Protein AF-A0A8T4SWL9-F1 (afdb_monomer_lite)

Structure (mmCIF, N/CA/C/O backbone):
data_AF-A0A8T4SWL9-F1
#
_entry.id   AF-A0A8T4SWL9-F1
#
loop_
_atom_site.group_PDB
_atom_site.id
_atom_site.type_symbol
_atom_site.label_atom_id
_atom_site.label_alt_id
_atom_site.label_comp_id
_atom_site.label_asym_id
_atom_site.label_entity_id
_atom_site.label_seq_id
_atom_site.pdbx_PDB_ins_code
_atom_site.Cartn_x
_atom_site.Cartn_y
_atom_site.Cartn_z
_atom_site.occupancy
_atom_site.B_iso_or_equiv
_atom_site.auth_seq_id
_atom_site.auth_comp_id
_atom_site.auth_asym_id
_atom_site.auth_atom_id
_atom_site.pdbx_PDB_model_num
ATOM 1 N N . MET A 1 1 ? 19.360 45.687 41.768 1.00 45.09 1 MET A N 1
ATOM 2 C CA . MET A 1 1 ? 18.190 44.992 41.186 1.00 45.09 1 MET A CA 1
ATOM 3 C C . MET A 1 1 ? 17.429 44.349 42.334 1.00 45.09 1 MET A C 1
ATOM 5 O O . MET A 1 1 ? 17.963 43.452 42.967 1.00 45.09 1 MET A O 1
ATOM 9 N N . ASN A 1 2 ? 16.255 44.883 42.680 1.00 41.94 2 ASN A N 1
ATOM 10 C CA . ASN A 1 2 ? 15.471 44.423 43.829 1.00 41.94 2 ASN A CA 1
ATOM 11 C C . ASN A 1 2 ? 14.784 43.094 43.503 1.00 41.94 2 ASN A C 1
ATOM 13 O O . ASN A 1 2 ? 13.758 43.070 42.823 1.00 41.94 2 ASN A O 1
ATOM 17 N N . THR A 1 3 ? 15.330 41.994 44.012 1.00 55.34 3 THR A N 1
ATOM 18 C CA . THR A 1 3 ? 14.646 40.702 44.063 1.00 55.34 3 THR A CA 1
ATOM 19 C C . THR A 1 3 ? 13.546 40.786 45.118 1.00 55.34 3 THR A C 1
ATOM 21 O O . THR A 1 3 ? 13.775 40.538 46.300 1.00 55.34 3 THR A O 1
ATOM 24 N N . LYS A 1 4 ? 12.339 41.192 44.711 1.00 67.62 4 LYS A N 1
ATOM 25 C CA . LYS A 1 4 ? 11.145 41.006 45.543 1.00 67.62 4 LYS A CA 1
ATOM 26 C C . LYS A 1 4 ? 10.974 39.500 45.732 1.00 67.62 4 LYS A C 1
ATOM 28 O O . LYS A 1 4 ? 10.761 38.795 44.748 1.00 67.62 4 LYS A O 1
ATOM 33 N N . GLY A 1 5 ? 11.119 39.018 46.967 1.00 65.81 5 GLY A N 1
ATOM 34 C CA . GLY A 1 5 ? 10.882 37.618 47.303 1.00 65.81 5 GLY A CA 1
ATOM 35 C C . GLY A 1 5 ? 9.490 37.222 46.825 1.00 65.81 5 GLY A C 1
ATOM 36 O O . GLY A 1 5 ? 8.495 37.809 47.254 1.00 65.81 5 GLY A O 1
ATOM 37 N N . LEU A 1 6 ? 9.417 36.288 45.876 1.00 70.25 6 LEU A N 1
ATOM 38 C CA . LEU A 1 6 ? 8.143 35.697 45.500 1.00 70.25 6 LEU A CA 1
ATOM 39 C C . LEU A 1 6 ? 7.585 35.011 46.747 1.00 70.25 6 LEU A C 1
ATOM 41 O O . LEU A 1 6 ? 8.246 34.146 47.317 1.00 70.25 6 LEU A O 1
ATOM 45 N N . SER A 1 7 ? 6.379 35.409 47.160 1.00 83.50 7 SER A N 1
ATOM 46 C CA . SER A 1 7 ? 5.629 34.711 48.206 1.00 83.50 7 SER A CA 1
ATOM 47 C C . SER A 1 7 ? 5.626 33.211 47.908 1.00 83.50 7 SER A C 1
ATOM 49 O O . SER A 1 7 ? 5.352 32.818 46.770 1.00 83.50 7 SER A O 1
ATOM 51 N N . THR A 1 8 ? 5.935 32.392 48.913 1.00 85.75 8 THR A N 1
ATOM 52 C CA . THR A 1 8 ? 6.080 30.930 48.816 1.00 85.75 8 THR A CA 1
ATOM 53 C C . THR A 1 8 ? 4.882 30.275 48.120 1.00 85.75 8 THR A C 1
ATOM 55 O O . THR A 1 8 ? 5.041 29.332 47.350 1.00 85.75 8 THR A O 1
ATOM 58 N N . GLU A 1 9 ? 3.690 30.843 48.295 1.00 87.12 9 GLU A N 1
ATOM 59 C CA . GLU A 1 9 ? 2.453 30.414 47.639 1.00 87.12 9 GLU A CA 1
ATOM 60 C C . GLU A 1 9 ? 2.517 30.515 46.103 1.00 87.12 9 GLU A C 1
ATOM 62 O O . GLU A 1 9 ? 2.131 29.586 45.394 1.00 87.12 9 GLU A O 1
ATOM 67 N N . LYS A 1 10 ? 3.093 31.598 45.562 1.00 90.06 10 LYS A N 1
ATOM 68 C CA . LYS A 1 10 ? 3.245 31.784 44.108 1.00 90.06 10 LYS A CA 1
ATOM 69 C C . LYS A 1 10 ? 4.267 30.823 43.507 1.00 90.06 10 LYS A C 1
ATOM 71 O O . LYS A 1 10 ? 4.122 30.428 42.353 1.00 90.06 10 LYS A O 1
ATOM 76 N N . VAL A 1 11 ? 5.281 30.441 44.284 1.00 92.81 11 VAL A N 1
ATOM 77 C CA . VAL A 1 11 ? 6.293 29.467 43.856 1.00 92.81 11 VAL A CA 1
ATOM 78 C C . VAL A 1 11 ? 5.668 28.078 43.729 1.00 92.81 11 VAL A C 1
ATOM 80 O O . VAL A 1 11 ? 5.861 27.422 42.709 1.00 92.81 11 VAL A O 1
ATOM 83 N N . ILE A 1 12 ? 4.858 27.659 44.707 1.00 94.25 12 ILE A N 1
ATOM 84 C CA . ILE A 1 12 ? 4.183 26.350 44.684 1.00 94.25 12 ILE A CA 1
ATOM 85 C C . ILE A 1 12 ? 3.244 26.241 43.475 1.00 94.25 12 ILE A C 1
ATOM 87 O O . ILE A 1 12 ? 3.309 25.260 42.736 1.00 94.25 12 ILE A O 1
ATOM 91 N N . VAL A 1 13 ? 2.425 27.268 43.219 1.00 95.25 13 VAL A N 1
ATOM 92 C CA . VAL A 1 13 ? 1.503 27.276 42.068 1.00 95.25 13 VAL A CA 1
ATOM 93 C C . VAL A 1 13 ? 2.264 27.191 40.739 1.00 95.25 13 VAL A C 1
ATOM 95 O O . VAL A 1 13 ? 1.882 26.413 39.865 1.00 95.25 13 VAL A O 1
ATOM 98 N N . ALA A 1 14 ? 3.371 27.925 40.589 1.00 94.75 14 ALA A N 1
ATOM 99 C CA . ALA A 1 14 ? 4.187 27.872 39.376 1.00 94.75 14 ALA A CA 1
ATOM 100 C C . ALA A 1 14 ? 4.797 26.477 39.136 1.00 94.75 14 ALA A C 1
ATOM 102 O O . ALA A 1 14 ? 4.785 25.990 38.005 1.00 94.75 14 ALA A O 1
ATOM 103 N N . VAL A 1 15 ? 5.274 25.806 40.191 1.00 96.19 15 VAL A N 1
ATOM 104 C CA . VAL A 1 15 ? 5.835 24.446 40.095 1.00 96.19 15 VAL A CA 1
ATOM 105 C C . VAL A 1 15 ? 4.774 23.436 39.655 1.00 96.19 15 VAL A C 1
ATOM 107 O O . VAL A 1 15 ? 5.038 22.627 38.766 1.00 96.19 15 VAL A O 1
ATOM 110 N N . VAL A 1 16 ? 3.561 23.504 40.214 1.00 96.94 16 VAL A N 1
ATOM 111 C CA . VAL A 1 16 ? 2.456 22.604 39.834 1.00 96.94 16 VAL A CA 1
ATOM 112 C C . VAL A 1 16 ? 2.077 22.778 38.360 1.00 96.94 16 VAL A C 1
ATOM 114 O O . VAL A 1 16 ? 1.885 21.788 37.656 1.00 96.94 16 VAL A O 1
ATOM 117 N N . ILE A 1 17 ? 2.032 24.018 37.864 1.00 97.50 17 ILE A N 1
ATOM 118 C CA . ILE A 1 17 ? 1.727 24.307 36.455 1.00 97.50 17 ILE A C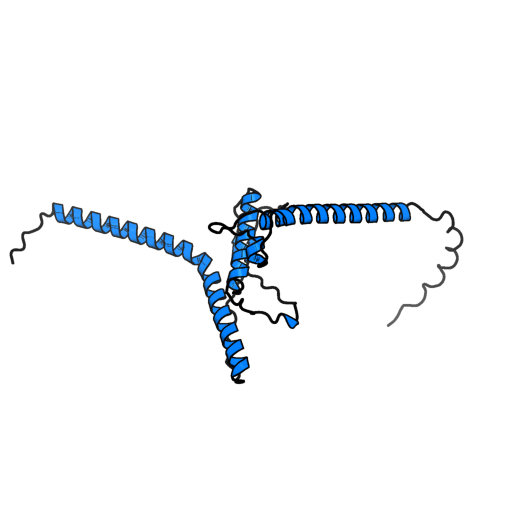A 1
ATOM 119 C C . ILE A 1 17 ? 2.810 23.732 35.528 1.00 97.50 17 ILE A C 1
ATOM 121 O O . ILE A 1 17 ? 2.483 23.080 34.537 1.00 97.50 17 ILE A O 1
ATOM 125 N N . ILE A 1 18 ? 4.093 23.917 35.855 1.00 97.56 18 ILE A N 1
ATOM 126 C CA . ILE A 1 18 ? 5.208 23.373 35.059 1.00 97.56 18 ILE A CA 1
ATOM 127 C C . ILE A 1 18 ? 5.152 21.840 35.022 1.00 97.56 18 ILE A C 1
ATOM 129 O O . ILE A 1 18 ? 5.291 21.247 33.952 1.00 97.56 18 ILE A O 1
ATOM 133 N N . MET A 1 19 ? 4.888 21.198 36.164 1.00 97.25 19 MET A N 1
ATOM 134 C CA . MET A 1 19 ? 4.725 19.742 36.249 1.00 97.25 19 MET A CA 1
ATOM 135 C C . MET A 1 19 ? 3.554 19.248 35.389 1.00 97.25 19 MET A C 1
ATOM 137 O O . MET A 1 19 ? 3.687 18.238 34.698 1.00 97.25 19 MET A O 1
ATOM 141 N N . ALA A 1 20 ? 2.432 19.976 35.367 1.00 97.69 20 ALA A N 1
ATOM 142 C CA . ALA A 1 20 ? 1.285 19.639 34.527 1.00 97.69 20 ALA A CA 1
ATOM 143 C C . ALA A 1 20 ? 1.619 19.726 33.026 1.00 97.69 20 ALA A C 1
ATOM 145 O O . ALA A 1 20 ? 1.307 18.802 32.274 1.00 97.69 20 ALA A O 1
ATOM 146 N N . PHE A 1 21 ? 2.307 20.786 32.585 1.00 97.50 21 PHE A N 1
ATOM 147 C CA . PHE A 1 21 ? 2.726 20.922 31.185 1.00 97.50 21 PHE A CA 1
ATOM 148 C C . PHE A 1 21 ? 3.747 19.861 30.764 1.00 97.50 21 PHE A C 1
ATOM 150 O O . PHE A 1 21 ? 3.622 19.309 29.671 1.00 97.50 21 PHE A O 1
ATOM 157 N N . LEU A 1 22 ? 4.717 19.529 31.623 1.00 97.31 22 LEU A N 1
ATOM 158 C CA . LEU A 1 22 ? 5.662 18.438 31.366 1.00 97.31 22 LEU A CA 1
ATOM 159 C C . LEU A 1 22 ? 4.942 17.090 31.247 1.00 97.31 22 LEU A C 1
ATOM 161 O O . LEU A 1 22 ? 5.232 16.327 30.328 1.00 97.31 22 LEU A O 1
ATOM 165 N N . GLY A 1 23 ? 3.961 16.826 32.116 1.00 97.12 23 GLY A N 1
ATOM 166 C CA . GLY A 1 23 ? 3.134 15.620 32.043 1.00 97.12 23 GLY A CA 1
ATOM 167 C C . GLY A 1 23 ? 2.370 15.507 30.721 1.00 97.12 23 GLY A C 1
ATOM 168 O O . GLY A 1 23 ? 2.422 14.466 30.066 1.00 97.12 23 GLY A O 1
ATOM 169 N N . ILE A 1 24 ? 1.723 16.591 30.282 1.00 96.81 24 ILE A N 1
ATOM 170 C CA . ILE A 1 24 ? 1.009 16.637 28.994 1.00 96.81 24 ILE A CA 1
ATOM 171 C C . ILE A 1 24 ? 1.984 16.475 27.819 1.00 96.81 24 ILE A C 1
ATOM 173 O O . ILE A 1 24 ? 1.688 15.743 26.876 1.00 96.81 24 ILE A O 1
ATOM 177 N N . GLY A 1 25 ? 3.156 17.115 27.876 1.00 95.31 25 GLY A N 1
ATOM 178 C CA . GLY A 1 25 ? 4.184 17.020 26.838 1.00 95.31 25 GLY A CA 1
ATOM 179 C C . GLY A 1 25 ? 4.733 15.602 26.670 1.00 95.31 25 GLY A C 1
ATOM 180 O O . GLY A 1 25 ? 4.810 15.101 25.548 1.00 95.31 25 GLY A O 1
ATOM 181 N N . LEU A 1 26 ? 5.046 14.924 27.778 1.00 94.94 26 LEU A N 1
ATOM 182 C CA . LEU A 1 26 ? 5.493 13.528 27.764 1.00 94.94 26 LEU A CA 1
ATOM 183 C C . LEU A 1 26 ? 4.390 12.589 27.261 1.00 94.94 26 LEU A C 1
ATOM 185 O O . LEU A 1 26 ? 4.661 11.698 26.457 1.00 94.94 26 LEU A O 1
ATOM 189 N N . TYR A 1 27 ? 3.139 12.813 27.670 1.00 94.75 27 TYR A N 1
ATOM 190 C CA . TYR A 1 27 ? 1.996 12.049 27.165 1.00 94.75 27 TYR A CA 1
ATOM 191 C C . TYR A 1 27 ? 1.782 12.241 25.653 1.00 94.75 27 TYR A C 1
ATOM 193 O O . TYR A 1 27 ? 1.514 11.285 24.925 1.00 94.75 27 TYR A O 1
ATOM 201 N N . ALA A 1 28 ? 1.942 13.465 25.147 1.00 90.69 28 ALA A N 1
ATOM 202 C CA . ALA A 1 28 ? 1.854 13.736 23.716 1.00 90.69 28 ALA A CA 1
ATOM 203 C C . ALA A 1 28 ? 2.996 13.062 22.935 1.00 90.69 28 ALA A C 1
ATOM 205 O O . ALA A 1 28 ? 2.746 12.479 21.878 1.00 90.69 28 ALA A O 1
ATOM 206 N N . GLN A 1 29 ? 4.229 13.085 23.459 1.00 84.75 29 GLN A N 1
ATOM 207 C CA . GLN A 1 29 ? 5.365 12.394 22.838 1.00 84.75 29 GLN A CA 1
ATOM 208 C C . GLN A 1 29 ? 5.150 10.882 22.752 1.00 84.75 29 GLN A C 1
ATOM 210 O O . GLN A 1 29 ? 5.424 10.299 21.704 1.00 84.75 29 GLN A O 1
ATOM 215 N N . THR A 1 30 ? 4.627 10.238 23.801 1.00 81.62 30 THR A N 1
ATOM 216 C CA . THR A 1 30 ? 4.385 8.785 23.763 1.00 81.62 30 THR A CA 1
ATOM 217 C C . THR A 1 30 ? 3.315 8.406 22.738 1.00 81.62 30 THR A C 1
ATOM 219 O O . THR A 1 30 ? 3.502 7.436 22.009 1.00 81.62 30 THR A O 1
ATOM 222 N N . GLN A 1 31 ? 2.249 9.200 22.595 1.00 79.44 31 GLN A N 1
ATOM 223 C CA . GLN A 1 31 ? 1.214 8.990 21.568 1.00 79.44 31 GLN A CA 1
ATOM 224 C C . GLN A 1 31 ? 1.707 9.242 20.133 1.00 79.44 31 GLN A C 1
ATOM 226 O O . GLN A 1 31 ? 1.231 8.612 19.186 1.00 79.44 31 GLN A O 1
ATOM 231 N N . LEU A 1 32 ? 2.650 10.168 19.948 1.00 73.00 32 LEU A N 1
ATOM 232 C CA . LEU A 1 32 ? 3.282 10.409 18.649 1.00 73.00 32 LEU A CA 1
ATOM 233 C C . LEU A 1 32 ? 4.208 9.251 18.259 1.00 73.00 32 LEU A C 1
ATOM 235 O O . LEU A 1 32 ? 4.132 8.770 17.130 1.00 73.00 32 LEU A O 1
ATOM 239 N N . LEU A 1 33 ? 5.021 8.759 19.199 1.00 69.31 33 LEU A N 1
ATOM 240 C CA . LEU A 1 33 ? 5.975 7.674 18.955 1.00 69.31 33 LEU A CA 1
ATOM 241 C C . LEU A 1 33 ? 5.291 6.341 18.609 1.00 69.31 33 LEU A C 1
ATOM 243 O O . LEU A 1 33 ? 5.765 5.617 17.731 1.00 69.31 33 LEU A O 1
ATOM 247 N N . THR A 1 34 ? 4.154 6.022 19.233 1.00 65.38 34 THR A N 1
ATOM 248 C CA . THR A 1 34 ? 3.421 4.778 18.937 1.00 65.38 34 THR A CA 1
ATOM 249 C C . THR A 1 34 ? 2.807 4.774 17.538 1.00 65.38 34 THR A C 1
ATOM 251 O O . THR A 1 34 ? 2.824 3.738 16.880 1.00 65.38 34 THR A O 1
ATOM 254 N N . LYS A 1 35 ? 2.341 5.922 17.030 1.00 61.34 35 LYS A N 1
ATOM 255 C CA . LYS A 1 35 ? 1.822 6.030 15.653 1.00 61.34 35 LYS A CA 1
ATOM 256 C C . LYS A 1 35 ? 2.914 5.978 14.587 1.00 61.34 35 LYS A C 1
ATOM 258 O O . LYS A 1 35 ? 2.649 5.543 13.470 1.00 61.34 35 LYS A O 1
ATOM 263 N N . THR A 1 36 ? 4.133 6.411 14.908 1.00 61.06 36 THR A N 1
ATOM 264 C CA . THR A 1 36 ? 5.242 6.399 13.941 1.00 61.06 36 THR A CA 1
ATOM 265 C C . THR A 1 36 ? 5.817 5.010 13.680 1.00 61.06 36 THR A C 1
ATOM 267 O O . THR A 1 36 ? 6.432 4.807 12.635 1.00 61.06 36 THR A O 1
ATOM 270 N N . ASN A 1 37 ? 5.608 4.046 14.584 1.00 67.25 37 ASN A N 1
ATOM 271 C CA . ASN A 1 37 ? 6.249 2.737 14.471 1.00 67.25 37 ASN A CA 1
ATOM 272 C C . ASN A 1 37 ? 5.759 1.937 13.250 1.00 67.25 37 ASN A C 1
ATOM 274 O O . ASN A 1 37 ? 6.565 1.325 12.556 1.00 67.25 37 ASN A O 1
ATOM 278 N N . ASP A 1 38 ? 4.466 2.013 12.927 1.00 73.06 38 ASP A N 1
ATOM 279 C CA . ASP A 1 38 ? 3.888 1.244 11.814 1.00 73.06 38 ASP A CA 1
ATOM 280 C C . ASP A 1 38 ? 4.241 1.831 10.437 1.00 73.06 38 ASP A C 1
ATOM 282 O O . ASP A 1 38 ? 4.294 1.108 9.443 1.00 73.06 38 ASP A O 1
ATOM 286 N N . GLN A 1 39 ? 4.515 3.138 10.364 1.00 82.19 39 GLN A N 1
ATOM 287 C CA . GLN A 1 39 ? 4.892 3.809 9.113 1.00 82.19 39 GLN A CA 1
ATOM 288 C C . GLN A 1 39 ? 6.393 3.759 8.833 1.00 82.19 39 GLN A C 1
ATOM 290 O O . GLN A 1 39 ? 6.808 3.863 7.678 1.00 82.19 39 GLN A O 1
ATOM 295 N N . LEU A 1 40 ? 7.220 3.576 9.863 1.00 87.88 40 LEU A N 1
ATOM 296 C CA . LEU A 1 40 ? 8.666 3.486 9.714 1.00 87.88 40 LEU A CA 1
ATOM 297 C C . LEU A 1 40 ? 9.123 2.435 8.679 1.00 87.88 40 LEU A C 1
ATOM 299 O O . LEU A 1 40 ? 9.916 2.807 7.811 1.00 87.88 40 LEU A O 1
ATOM 303 N N . PRO A 1 41 ? 8.636 1.173 8.677 1.00 88.69 41 PRO A N 1
ATOM 304 C CA . PRO A 1 41 ? 9.053 0.188 7.674 1.00 88.69 41 PRO A CA 1
ATOM 305 C C . PRO A 1 41 ? 8.675 0.593 6.242 1.00 88.69 41 PRO A C 1
ATOM 307 O O . PRO A 1 41 ? 9.468 0.385 5.324 1.00 88.69 41 PRO A O 1
ATOM 310 N N . VAL A 1 42 ? 7.515 1.237 6.057 1.00 88.50 42 VAL A N 1
ATOM 311 C CA . VAL A 1 42 ? 7.060 1.767 4.759 1.00 88.50 42 VAL A CA 1
ATOM 312 C C . VAL A 1 42 ? 8.056 2.812 4.244 1.00 88.50 42 VAL A C 1
ATOM 314 O O . VAL A 1 42 ? 8.522 2.733 3.108 1.00 88.50 42 VAL A O 1
ATOM 317 N N . ILE A 1 43 ? 8.419 3.775 5.099 1.00 89.62 43 ILE A N 1
ATOM 318 C CA . ILE A 1 43 ? 9.323 4.882 4.755 1.00 89.62 43 ILE A CA 1
ATOM 319 C C . ILE A 1 43 ? 10.737 4.366 4.467 1.00 89.62 43 ILE A C 1
ATOM 321 O O . ILE A 1 43 ? 11.360 4.785 3.491 1.00 89.62 43 ILE A O 1
ATOM 325 N N . VAL A 1 44 ? 11.244 3.445 5.291 1.00 91.88 44 VAL A N 1
ATOM 326 C CA . VAL A 1 44 ? 12.575 2.846 5.110 1.00 91.88 44 VAL A CA 1
ATOM 327 C C . VAL A 1 44 ? 12.648 2.078 3.793 1.00 91.88 44 VAL A C 1
ATOM 329 O O . VAL A 1 44 ? 13.593 2.290 3.032 1.00 91.88 44 VAL A O 1
ATOM 332 N N . CYS A 1 45 ? 11.640 1.255 3.489 1.00 92.06 45 CYS A N 1
ATOM 333 C CA . CYS A 1 45 ? 11.565 0.541 2.216 1.00 92.06 45 CYS A CA 1
ATOM 334 C C . CYS A 1 45 ? 11.531 1.519 1.039 1.00 92.06 45 CYS A C 1
ATOM 336 O O . CYS A 1 45 ? 12.363 1.419 0.140 1.00 92.06 45 CYS A O 1
ATOM 338 N N . LYS A 1 46 ? 10.655 2.528 1.085 1.00 91.19 46 LYS A N 1
ATOM 339 C CA . LYS A 1 46 ? 10.525 3.533 0.023 1.00 91.19 46 LYS A CA 1
ATOM 340 C C . LYS A 1 46 ? 11.832 4.273 -0.255 1.00 91.19 46 LYS A C 1
ATOM 342 O O . LYS A 1 46 ? 12.239 4.404 -1.407 1.00 91.19 46 LYS A O 1
ATOM 347 N N . ASN A 1 47 ? 12.525 4.714 0.791 1.00 91.00 47 ASN A N 1
ATOM 348 C CA . ASN A 1 47 ? 13.820 5.379 0.649 1.00 91.00 47 ASN A CA 1
ATOM 349 C C . ASN A 1 47 ? 14.888 4.432 0.092 1.00 91.00 47 ASN A C 1
ATOM 351 O O . ASN A 1 47 ? 15.682 4.832 -0.759 1.00 91.00 47 ASN A O 1
ATOM 355 N N . SER A 1 48 ? 14.884 3.171 0.533 1.00 91.44 48 SER A N 1
ATOM 356 C CA . SER A 1 48 ? 15.785 2.146 0.009 1.00 91.44 48 SER A CA 1
ATOM 357 C C . SER A 1 48 ? 15.532 1.872 -1.472 1.00 91.44 48 SER A C 1
ATOM 359 O O . SER A 1 48 ? 16.489 1.751 -2.227 1.00 91.44 48 SER A O 1
ATOM 361 N N . VAL A 1 49 ? 14.268 1.817 -1.897 1.00 90.44 49 VAL A N 1
ATOM 362 C CA . VAL A 1 49 ? 13.862 1.649 -3.297 1.00 90.44 49 VAL A CA 1
ATOM 363 C C . VAL A 1 49 ? 14.330 2.826 -4.152 1.00 90.44 49 VAL A C 1
ATOM 365 O O . VAL A 1 49 ? 14.909 2.616 -5.214 1.00 90.44 49 VAL A O 1
ATOM 368 N N . ILE A 1 50 ? 14.129 4.063 -3.688 1.00 89.31 50 ILE A N 1
ATOM 369 C CA . ILE A 1 50 ? 14.599 5.266 -4.394 1.00 89.31 50 ILE A CA 1
ATOM 370 C C . ILE A 1 50 ? 16.118 5.213 -4.575 1.00 89.31 50 ILE A C 1
ATOM 372 O O . ILE A 1 50 ? 16.627 5.419 -5.678 1.00 89.31 50 ILE A O 1
ATOM 376 N N . HIS A 1 51 ? 16.850 4.903 -3.504 1.00 88.81 51 HIS A N 1
ATOM 377 C CA . HIS A 1 51 ? 18.305 4.803 -3.551 1.00 88.81 51 HIS A CA 1
ATOM 378 C C . HIS A 1 51 ? 18.763 3.703 -4.515 1.00 88.81 51 HIS A C 1
ATOM 380 O O . HIS A 1 51 ? 19.622 3.930 -5.362 1.00 88.81 51 HIS A O 1
ATOM 386 N N . PHE A 1 52 ? 18.116 2.543 -4.452 1.00 88.06 52 PHE A N 1
ATOM 387 C CA . PHE A 1 52 ? 18.386 1.419 -5.336 1.00 88.06 52 PHE A CA 1
ATOM 388 C C . PHE A 1 52 ? 18.200 1.779 -6.819 1.00 88.06 52 PHE A C 1
ATOM 390 O O . PHE A 1 52 ? 19.101 1.582 -7.635 1.00 88.06 52 PHE A O 1
ATOM 397 N N . VAL A 1 53 ? 17.056 2.369 -7.178 1.00 86.38 53 VAL A N 1
ATOM 398 C CA . VAL A 1 53 ? 16.744 2.728 -8.572 1.00 86.38 53 VAL A CA 1
ATOM 399 C C . VAL A 1 53 ? 17.663 3.834 -9.089 1.00 86.38 53 VAL A C 1
ATOM 401 O O . VAL A 1 53 ? 18.137 3.769 -10.223 1.00 86.38 53 VAL A O 1
ATOM 404 N N . THR A 1 54 ? 17.974 4.829 -8.256 1.00 86.81 54 THR A N 1
ATOM 405 C CA . THR A 1 54 ? 18.903 5.907 -8.631 1.00 86.81 54 THR A CA 1
ATOM 406 C C . THR A 1 54 ? 20.327 5.394 -8.841 1.00 86.81 54 THR A C 1
ATOM 408 O O . THR A 1 54 ? 20.953 5.759 -9.837 1.00 86.81 54 THR A O 1
ATOM 411 N N . GLN A 1 55 ? 20.821 4.492 -7.986 1.00 87.06 55 GLN A N 1
ATOM 412 C CA . GLN A 1 55 ? 22.115 3.836 -8.190 1.00 87.06 55 GLN A CA 1
ATOM 413 C C . GLN A 1 55 ? 22.145 2.999 -9.471 1.00 87.06 55 GLN A C 1
ATOM 415 O O . GLN A 1 55 ? 23.112 3.091 -10.227 1.00 87.06 55 GLN A O 1
ATOM 420 N N . ARG A 1 56 ? 21.081 2.240 -9.762 1.00 84.81 56 ARG A N 1
ATOM 421 C CA . ARG A 1 56 ? 20.968 1.449 -10.999 1.00 84.81 56 ARG A CA 1
ATOM 422 C C . ARG A 1 56 ? 21.025 2.325 -12.253 1.00 84.81 56 ARG A C 1
ATOM 424 O O . ARG A 1 56 ? 21.692 1.972 -13.223 1.00 84.81 56 ARG A O 1
ATOM 431 N N . GLU A 1 57 ? 20.364 3.480 -12.235 1.00 85.56 57 GLU A N 1
ATOM 432 C CA . GLU A 1 57 ? 20.386 4.416 -13.364 1.00 85.56 57 GLU A CA 1
ATOM 433 C C . GLU A 1 57 ? 21.757 5.093 -13.536 1.00 85.56 57 GLU A C 1
ATOM 435 O O . GLU A 1 57 ? 22.203 5.303 -14.666 1.00 85.56 57 GLU A O 1
ATOM 440 N N . ILE A 1 58 ? 22.460 5.401 -12.438 1.00 86.88 58 ILE A N 1
ATOM 441 C CA . ILE A 1 58 ? 23.846 5.899 -12.484 1.00 86.88 58 ILE A CA 1
ATOM 442 C C . ILE A 1 58 ? 24.775 4.822 -13.050 1.00 86.88 58 ILE A C 1
ATOM 444 O O . ILE A 1 58 ? 25.560 5.111 -13.954 1.00 86.88 58 ILE A O 1
ATOM 448 N N . TRP A 1 59 ? 24.645 3.579 -12.580 1.00 86.00 59 TRP A N 1
ATOM 449 C CA . TRP A 1 59 ? 25.406 2.432 -13.075 1.00 86.00 59 TRP A CA 1
ATOM 450 C C . TRP A 1 59 ? 25.242 2.260 -14.588 1.00 86.00 59 TRP A C 1
ATOM 452 O O . TRP A 1 59 ? 26.234 2.194 -15.312 1.00 86.00 59 TRP A O 1
ATOM 462 N N . ARG A 1 60 ? 23.998 2.318 -15.088 1.00 84.88 60 ARG A N 1
ATOM 463 C CA . ARG A 1 60 ? 23.685 2.235 -16.525 1.00 84.88 60 ARG A CA 1
ATOM 464 C C . ARG A 1 60 ? 24.383 3.317 -17.358 1.00 84.88 60 ARG A C 1
ATOM 466 O O . ARG A 1 60 ? 24.696 3.078 -18.520 1.00 84.88 60 ARG A O 1
ATOM 473 N N . LYS A 1 61 ? 24.619 4.502 -16.785 1.00 89.00 61 LYS A N 1
ATOM 474 C CA . LYS A 1 61 ? 25.256 5.638 -17.474 1.00 89.00 61 LYS A CA 1
ATOM 475 C C . LYS A 1 61 ? 26.780 5.634 -17.385 1.00 89.00 61 LYS A C 1
ATOM 477 O O . LYS A 1 61 ? 27.430 6.045 -18.340 1.00 89.00 61 LYS A O 1
ATOM 482 N N . VAL A 1 62 ? 27.340 5.230 -16.246 1.00 91.25 62 VAL A N 1
ATOM 483 C CA . VAL A 1 62 ? 28.781 5.354 -15.953 1.00 91.25 62 VAL A CA 1
ATOM 484 C C . VAL A 1 62 ? 29.542 4.048 -16.218 1.00 91.25 62 VAL A C 1
ATOM 486 O O . VAL A 1 62 ? 30.745 4.084 -16.457 1.00 91.25 62 VAL A O 1
ATOM 489 N N . GLY A 1 63 ? 28.862 2.896 -16.210 1.00 87.44 63 GLY A N 1
ATOM 490 C CA . GLY A 1 63 ? 29.467 1.587 -16.483 1.00 87.44 63 GLY A CA 1
ATOM 491 C C . GLY A 1 63 ? 30.426 1.082 -15.398 1.00 87.44 63 GLY A C 1
ATOM 492 O O . GLY A 1 63 ? 31.150 0.120 -15.630 1.00 87.44 63 GLY A O 1
ATOM 493 N N . GLN A 1 64 ? 30.457 1.723 -14.226 1.00 82.88 64 GLN A N 1
ATOM 494 C CA . GLN A 1 64 ? 31.244 1.285 -13.072 1.00 82.88 64 GLN A CA 1
ATOM 495 C C . GLN A 1 64 ? 30.356 0.556 -12.080 1.00 82.88 64 GLN A C 1
ATOM 497 O O . GLN A 1 64 ? 29.358 1.121 -11.646 1.00 82.88 64 GLN A O 1
ATOM 502 N N . GLU A 1 65 ? 30.745 -0.659 -11.701 1.00 76.31 65 GLU A N 1
ATOM 503 C CA . GLU A 1 65 ? 30.086 -1.462 -10.672 1.00 76.31 65 GLU A CA 1
ATOM 504 C C . GLU A 1 65 ? 30.119 -0.727 -9.325 1.00 76.31 65 GLU A C 1
ATOM 506 O O . GLU A 1 65 ? 31.173 -0.533 -8.723 1.00 76.31 65 GLU A O 1
ATOM 511 N N . LEU A 1 66 ? 28.952 -0.243 -8.894 1.00 77.06 66 LEU A N 1
ATOM 512 C CA . LEU A 1 66 ? 28.765 0.328 -7.567 1.00 77.06 66 LEU A CA 1
ATOM 513 C C . LEU A 1 66 ? 28.409 -0.803 -6.607 1.00 77.06 66 LEU A C 1
ATOM 515 O O . LEU A 1 66 ? 27.711 -1.743 -6.986 1.00 77.06 66 LEU A O 1
ATOM 519 N N . GLU A 1 67 ? 28.867 -0.693 -5.362 1.00 80.19 67 GLU A N 1
ATOM 520 C CA . GLU A 1 67 ? 28.494 -1.624 -4.302 1.00 80.19 67 GLU A CA 1
ATOM 521 C C . GLU A 1 67 ? 26.963 -1.668 -4.175 1.00 80.19 67 GLU A C 1
ATOM 523 O O . GLU A 1 67 ? 26.304 -0.639 -3.990 1.00 80.19 67 GLU A O 1
ATOM 528 N N . TYR A 1 68 ? 26.398 -2.863 -4.353 1.00 70.31 68 TYR A N 1
ATOM 529 C CA . TYR A 1 68 ? 24.958 -3.076 -4.391 1.00 70.31 68 TYR A CA 1
ATOM 530 C C . TYR A 1 68 ? 24.354 -2.737 -3.027 1.00 70.31 68 TYR A C 1
ATOM 532 O O . TYR A 1 68 ? 24.697 -3.357 -2.021 1.00 70.31 68 TYR A O 1
ATOM 540 N N . THR A 1 69 ? 23.444 -1.758 -2.972 1.00 77.75 69 THR A N 1
ATOM 541 C CA . THR A 1 69 ? 22.658 -1.548 -1.753 1.00 77.75 69 THR A CA 1
ATOM 542 C C . THR A 1 69 ? 21.465 -2.491 -1.723 1.00 77.75 69 THR A C 1
ATOM 544 O O . THR A 1 69 ? 20.589 -2.439 -2.585 1.00 77.75 69 THR A O 1
ATOM 547 N N . ASP A 1 70 ? 21.411 -3.326 -0.687 1.00 85.44 70 ASP A N 1
ATOM 548 C CA . ASP A 1 70 ? 20.276 -4.211 -0.448 1.00 85.44 70 ASP A CA 1
ATOM 549 C C . ASP A 1 70 ? 18.977 -3.424 -0.221 1.00 85.44 70 ASP A C 1
ATOM 551 O O . ASP A 1 70 ? 18.936 -2.424 0.505 1.00 85.44 70 ASP A O 1
ATOM 555 N N . LEU A 1 71 ? 17.887 -3.921 -0.811 1.00 87.81 71 LEU A N 1
ATOM 556 C CA . LEU A 1 71 ? 16.536 -3.403 -0.612 1.00 87.81 71 LEU A CA 1
ATOM 557 C C . LEU A 1 71 ? 16.056 -3.695 0.817 1.00 87.81 71 LEU A C 1
ATOM 559 O O . LEU A 1 71 ? 15.762 -4.835 1.176 1.00 87.81 71 LEU A O 1
ATOM 563 N N . LYS A 1 72 ? 15.902 -2.647 1.629 1.00 91.75 72 LYS A N 1
ATOM 564 C CA . LYS A 1 72 ? 15.418 -2.731 3.019 1.00 91.75 72 LYS A CA 1
ATOM 565 C C . LYS A 1 72 ? 13.890 -2.740 3.099 1.00 91.75 72 LYS A C 1
ATOM 567 O O . LYS A 1 72 ? 13.286 -1.879 3.738 1.00 91.75 72 LYS A O 1
ATOM 572 N N . CYS A 1 73 ? 13.266 -3.705 2.432 1.00 90.75 73 CYS A N 1
ATOM 573 C CA . CYS A 1 73 ? 11.814 -3.865 2.382 1.00 90.75 73 CYS A CA 1
ATOM 574 C C . CYS A 1 73 ? 11.384 -5.114 3.150 1.00 90.75 73 CYS A C 1
ATOM 576 O O . CYS A 1 73 ? 11.438 -6.227 2.634 1.00 90.75 73 CYS A O 1
ATOM 578 N N . PHE A 1 74 ? 10.974 -4.922 4.403 1.00 91.19 74 PHE A N 1
ATOM 579 C CA . PHE A 1 74 ? 10.500 -6.002 5.266 1.00 91.19 74 PHE A CA 1
ATOM 580 C C . PHE A 1 74 ? 8.995 -6.217 5.098 1.00 91.19 74 PHE A C 1
ATOM 582 O O . PHE A 1 74 ? 8.240 -5.256 4.955 1.00 91.19 74 PHE A O 1
ATOM 589 N N . THR A 1 75 ? 8.549 -7.471 5.185 1.00 93.38 75 THR A N 1
ATOM 590 C CA . THR A 1 75 ? 7.119 -7.790 5.226 1.00 93.38 75 THR A CA 1
ATOM 591 C C . THR A 1 75 ? 6.504 -7.315 6.542 1.00 93.38 75 THR A C 1
ATOM 593 O O . THR A 1 75 ? 6.952 -7.689 7.627 1.00 93.38 75 THR A O 1
ATOM 596 N N . ILE A 1 76 ? 5.444 -6.517 6.447 1.00 92.81 76 ILE A N 1
ATOM 597 C CA . ILE A 1 76 ? 4.710 -5.969 7.587 1.00 92.81 76 ILE A CA 1
ATOM 598 C C . ILE A 1 76 ? 3.586 -6.932 7.974 1.00 92.81 76 ILE A C 1
ATOM 600 O O . ILE A 1 76 ? 2.657 -7.167 7.199 1.00 92.81 76 ILE A O 1
ATOM 604 N N . ASN A 1 77 ? 3.638 -7.458 9.195 1.00 93.56 77 ASN A N 1
ATOM 605 C CA . ASN A 1 77 ? 2.537 -8.237 9.760 1.00 93.56 77 ASN A CA 1
ATOM 606 C C . ASN A 1 77 ? 1.458 -7.280 10.284 1.00 93.56 77 ASN A C 1
ATOM 608 O O . ASN A 1 77 ? 1.743 -6.446 11.143 1.00 93.56 77 ASN A O 1
ATOM 612 N N . ARG A 1 78 ? 0.226 -7.388 9.777 1.00 92.12 78 ARG A N 1
ATOM 613 C CA . ARG A 1 78 ? -0.911 -6.562 10.210 1.00 92.12 78 ARG A CA 1
ATOM 614 C C . ARG A 1 78 ? -2.085 -7.452 10.597 1.00 92.12 78 ARG A C 1
ATOM 616 O O . ARG A 1 78 ? -2.624 -8.178 9.767 1.00 92.12 78 ARG A O 1
ATOM 623 N N . GLU A 1 79 ? -2.502 -7.354 11.854 1.00 93.31 79 GLU A N 1
ATOM 624 C CA . GLU A 1 79 ? -3.728 -7.986 12.343 1.00 93.31 79 GLU A CA 1
ATOM 625 C C . GLU A 1 79 ? -4.939 -7.125 11.954 1.00 93.31 79 GLU A C 1
ATOM 627 O O . GLU A 1 79 ? -5.036 -5.956 12.339 1.00 93.31 79 GLU A O 1
ATOM 632 N N . ILE A 1 80 ? -5.890 -7.702 11.220 1.00 92.25 80 ILE A N 1
ATOM 633 C CA . ILE A 1 80 ? -7.155 -7.046 10.886 1.00 92.25 80 ILE A CA 1
ATOM 634 C C . ILE A 1 80 ? -8.156 -7.322 12.008 1.00 92.25 80 ILE A C 1
ATOM 636 O O . ILE A 1 80 ? -8.720 -8.408 12.131 1.00 92.25 80 ILE A O 1
ATOM 640 N N . LYS A 1 81 ? -8.379 -6.297 12.838 1.00 90.56 81 LYS A N 1
ATOM 641 C CA . LYS A 1 81 ? -9.302 -6.339 13.988 1.00 90.56 81 LYS A CA 1
ATOM 642 C C . LYS A 1 81 ? -10.760 -6.050 13.618 1.00 90.56 81 LYS A C 1
ATOM 644 O O . LYS A 1 81 ? -11.630 -6.162 14.478 1.00 90.56 81 LYS A O 1
ATOM 649 N N . ALA A 1 82 ? -11.012 -5.636 12.379 1.00 89.88 82 ALA A N 1
ATOM 650 C CA . ALA A 1 82 ? -12.340 -5.311 11.885 1.00 89.88 82 ALA A CA 1
ATOM 651 C C . ALA A 1 82 ? -13.206 -6.568 11.717 1.00 89.88 82 ALA A C 1
ATOM 653 O O . ALA A 1 82 ? -12.731 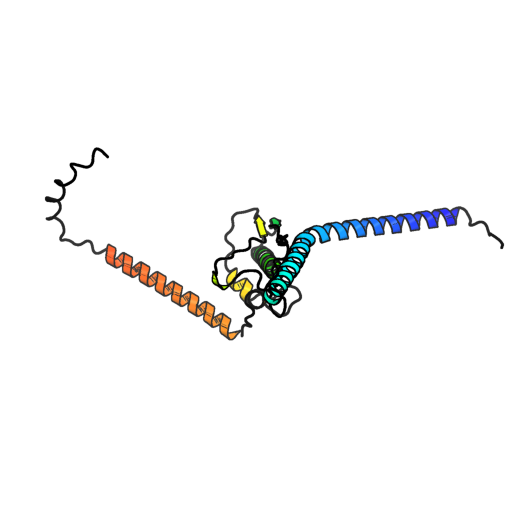-7.596 11.240 1.00 89.88 82 ALA A O 1
ATOM 654 N N . TYR A 1 83 ? -14.491 -6.455 12.061 1.00 88.12 83 TYR A N 1
ATOM 655 C CA . TYR A 1 83 ? -15.465 -7.550 11.938 1.00 88.12 83 TYR A CA 1
ATOM 656 C C . TYR A 1 83 ? -16.464 -7.331 10.795 1.00 88.12 83 TYR A C 1
ATOM 658 O O . TYR A 1 83 ? -17.056 -8.283 10.288 1.00 88.12 83 TYR A O 1
ATOM 666 N N . LYS A 1 84 ? -16.680 -6.075 10.382 1.00 92.31 84 LYS A N 1
ATOM 667 C CA . LYS A 1 84 ? -17.597 -5.750 9.286 1.00 92.31 84 LYS A CA 1
ATOM 668 C C . LYS A 1 84 ? -16.889 -5.888 7.947 1.00 92.31 84 LYS A C 1
ATOM 670 O O . LYS A 1 84 ? -15.773 -5.404 7.784 1.00 92.31 84 LYS A O 1
ATOM 675 N N . ASP A 1 85 ? -17.584 -6.450 6.962 1.00 93.38 85 ASP A N 1
ATOM 676 C CA . ASP A 1 85 ? -17.003 -6.705 5.638 1.00 93.38 85 ASP A CA 1
ATOM 677 C C . ASP A 1 85 ? -16.463 -5.443 4.966 1.00 93.38 85 ASP A C 1
ATOM 679 O O . ASP A 1 85 ? -15.379 -5.474 4.397 1.00 93.38 85 ASP A O 1
ATOM 683 N N . GLU A 1 86 ? -17.166 -4.316 5.068 1.00 94.12 86 GLU A N 1
ATOM 684 C CA . GLU A 1 86 ? -16.709 -3.045 4.490 1.00 94.12 86 GLU A CA 1
ATOM 685 C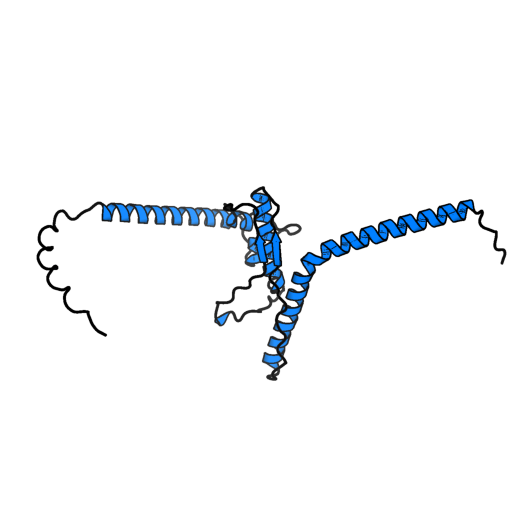 C . GLU A 1 86 ? -15.443 -2.492 5.160 1.00 94.12 86 GLU A C 1
ATOM 687 O O . GLU A 1 86 ? -14.588 -1.904 4.497 1.00 94.12 86 GLU A O 1
ATOM 692 N N . GLU A 1 87 ? -15.288 -2.701 6.467 1.00 94.31 87 GLU A N 1
ATOM 693 C CA . GLU A 1 87 ? -14.086 -2.296 7.200 1.00 94.31 87 GLU A CA 1
ATOM 694 C C . GLU A 1 87 ? -12.908 -3.204 6.825 1.00 94.31 87 GLU A C 1
ATOM 696 O O . GLU A 1 87 ? -11.823 -2.710 6.530 1.00 94.31 87 GLU A O 1
ATOM 701 N N . ILE A 1 88 ? -13.141 -4.517 6.724 1.00 94.38 88 ILE A N 1
ATOM 702 C CA . ILE A 1 88 ? -12.131 -5.484 6.275 1.00 94.38 88 ILE A CA 1
ATOM 703 C C . ILE A 1 88 ? -11.646 -5.145 4.861 1.00 94.38 88 ILE A C 1
ATOM 705 O O . ILE A 1 88 ? -10.441 -5.067 4.629 1.00 94.38 88 ILE A O 1
ATOM 709 N N . LYS A 1 89 ? -12.564 -4.900 3.914 1.00 96.31 89 LYS A N 1
ATOM 710 C CA . LYS A 1 89 ? -12.206 -4.487 2.546 1.00 96.31 89 LYS A CA 1
ATOM 711 C C . LYS A 1 89 ? -11.333 -3.237 2.566 1.00 96.31 89 LYS A C 1
ATOM 713 O O . LYS A 1 89 ? -10.319 -3.194 1.881 1.00 96.31 89 LYS A O 1
ATOM 718 N N . ARG A 1 90 ? -11.687 -2.240 3.376 1.00 96.19 90 ARG A N 1
ATOM 719 C CA . ARG A 1 90 ? -10.914 -1.001 3.492 1.00 96.19 90 ARG A CA 1
ATOM 720 C C . ARG A 1 90 ? -9.502 -1.239 4.025 1.00 96.19 90 ARG A C 1
ATOM 722 O O . ARG A 1 90 ? -8.559 -0.707 3.452 1.00 96.19 90 ARG A O 1
ATOM 729 N N . GLU A 1 91 ? -9.350 -2.046 5.072 1.00 94.62 91 GLU A N 1
ATOM 730 C CA . GLU A 1 91 ? -8.041 -2.399 5.644 1.00 94.62 91 GLU A CA 1
ATOM 731 C C . GLU A 1 91 ? -7.151 -3.129 4.629 1.00 94.62 91 GLU A C 1
ATOM 733 O O . GLU A 1 91 ? -5.990 -2.763 4.436 1.00 94.62 91 GLU A O 1
ATOM 738 N N . VAL A 1 92 ? -7.710 -4.112 3.912 1.00 95.31 92 VAL A N 1
ATOM 739 C CA . VAL A 1 92 ? -6.990 -4.838 2.852 1.00 95.31 92 VAL A CA 1
ATOM 740 C C . VAL A 1 92 ? -6.622 -3.895 1.702 1.00 95.31 92 VAL A C 1
ATOM 742 O O . VAL A 1 92 ? -5.491 -3.922 1.222 1.00 95.31 92 VAL A O 1
ATOM 745 N N . ALA A 1 93 ? -7.546 -3.033 1.271 1.00 96.31 93 ALA A N 1
ATOM 746 C CA . ALA A 1 93 ? -7.296 -2.064 0.209 1.00 96.31 93 ALA A CA 1
ATOM 747 C C . ALA A 1 93 ? -6.199 -1.064 0.602 1.00 96.31 93 ALA A C 1
ATOM 749 O O . ALA A 1 93 ? -5.303 -0.803 -0.192 1.00 96.31 93 ALA A O 1
ATOM 750 N N . ASN A 1 94 ? -6.210 -0.558 1.836 1.00 94.94 94 ASN A N 1
ATOM 751 C CA . ASN A 1 94 ? -5.158 0.324 2.343 1.00 94.94 94 ASN A CA 1
ATOM 752 C C . ASN A 1 94 ? -3.788 -0.370 2.358 1.00 94.94 94 ASN A C 1
ATOM 754 O O . ASN A 1 94 ? -2.811 0.230 1.921 1.00 94.94 94 ASN A O 1
ATOM 758 N N . ALA A 1 95 ? -3.718 -1.639 2.771 1.00 93.62 95 ALA A N 1
ATOM 759 C CA . ALA A 1 95 ? -2.473 -2.409 2.728 1.00 93.62 95 ALA A CA 1
ATOM 760 C C . ALA A 1 95 ? -1.933 -2.581 1.292 1.00 93.62 95 ALA A C 1
ATOM 762 O O . ALA A 1 95 ? -0.725 -2.522 1.072 1.00 93.62 95 ALA A O 1
ATOM 763 N N . LEU A 1 96 ? -2.811 -2.740 0.293 1.00 93.06 96 LEU A N 1
ATOM 764 C CA . LEU A 1 96 ? -2.397 -2.766 -1.118 1.00 93.06 96 LEU A CA 1
ATOM 765 C C . LEU A 1 96 ? -1.817 -1.423 -1.572 1.00 93.06 96 LEU A C 1
ATOM 767 O O . LEU A 1 96 ? -0.806 -1.396 -2.267 1.00 93.06 96 LEU A O 1
ATOM 771 N N . ILE A 1 97 ? -2.434 -0.313 -1.168 1.00 92.75 97 ILE A N 1
ATOM 772 C CA . ILE A 1 97 ? -1.950 1.035 -1.491 1.00 92.75 97 ILE A CA 1
ATOM 773 C C . ILE A 1 97 ? -0.587 1.294 -0.858 1.00 92.75 97 ILE A C 1
ATOM 775 O O . ILE A 1 97 ? 0.304 1.803 -1.530 1.00 92.75 97 ILE A O 1
ATOM 779 N N . GLU A 1 98 ? -0.423 0.952 0.419 1.00 91.94 98 GLU A N 1
ATOM 780 C CA . GLU A 1 98 ? 0.856 1.087 1.119 1.00 91.94 98 GLU A CA 1
ATOM 781 C C . GLU A 1 98 ? 1.944 0.278 0.409 1.00 91.94 98 GLU A C 1
ATOM 783 O O . GLU A 1 98 ? 3.011 0.813 0.120 1.00 91.94 98 GLU A O 1
ATOM 788 N N . CYS A 1 99 ? 1.641 -0.968 0.037 1.00 91.00 99 CYS A N 1
ATOM 789 C CA . CYS A 1 99 ? 2.538 -1.814 -0.746 1.00 91.00 99 CYS A CA 1
ATOM 790 C C . CYS A 1 99 ? 2.930 -1.178 -2.087 1.00 91.00 99 CYS A C 1
ATOM 792 O O . CYS A 1 99 ? 4.102 -1.156 -2.457 1.00 91.00 99 CYS A O 1
ATOM 794 N N . TRP A 1 100 ? 1.957 -0.621 -2.807 1.00 89.19 100 TRP A N 1
ATOM 795 C CA . TRP A 1 100 ? 2.195 0.055 -4.080 1.00 89.19 100 TRP A CA 1
ATOM 796 C C . TRP A 1 100 ? 3.066 1.312 -3.920 1.00 89.19 100 TRP A C 1
ATOM 798 O O . TRP A 1 100 ? 3.974 1.554 -4.717 1.00 89.19 100 TRP A O 1
ATOM 808 N N . ASP A 1 101 ? 2.841 2.091 -2.856 1.00 88.38 101 ASP A N 1
ATOM 809 C CA . ASP A 1 101 ? 3.611 3.303 -2.556 1.00 88.38 101 ASP A CA 1
ATOM 810 C C . ASP A 1 101 ? 5.056 3.003 -2.122 1.00 88.38 101 ASP A C 1
ATOM 812 O O . ASP A 1 101 ? 5.968 3.758 -2.475 1.00 88.38 101 ASP A O 1
ATOM 816 N N . MET A 1 102 ? 5.283 1.888 -1.413 1.00 90.19 102 MET A N 1
ATOM 817 C CA . MET A 1 102 ? 6.624 1.439 -1.006 1.00 90.19 102 MET A CA 1
ATOM 818 C C . MET A 1 102 ? 7.564 1.270 -2.197 1.00 90.19 102 MET A C 1
ATOM 820 O O . MET A 1 102 ? 8.724 1.663 -2.123 1.00 90.19 102 MET A O 1
ATOM 824 N N . TYR A 1 103 ? 7.065 0.729 -3.308 1.00 87.06 103 TYR A N 1
ATOM 825 C CA . TYR A 1 103 ? 7.875 0.467 -4.498 1.00 87.06 103 TYR A CA 1
ATOM 826 C C . TYR A 1 103 ? 7.919 1.639 -5.484 1.00 87.06 103 TYR A C 1
ATOM 828 O O . TYR A 1 103 ? 8.340 1.477 -6.624 1.00 87.06 103 TYR A O 1
ATOM 836 N N . GLY A 1 104 ? 7.523 2.842 -5.055 1.00 73.88 104 GLY A N 1
ATOM 837 C CA . GLY A 1 104 ? 7.736 4.064 -5.831 1.00 73.88 104 GLY A CA 1
ATOM 838 C C . GLY A 1 104 ? 6.865 4.191 -7.081 1.00 73.88 104 GLY A C 1
ATOM 839 O O . GLY A 1 104 ? 7.125 5.061 -7.909 1.00 73.88 104 GLY A O 1
ATOM 840 N N . GLN A 1 105 ? 5.811 3.383 -7.199 1.00 72.75 105 GLN A N 1
ATOM 841 C CA . GLN A 1 105 ? 4.861 3.455 -8.314 1.00 72.75 105 GLN A CA 1
ATOM 842 C C . GLN A 1 105 ? 3.930 4.675 -8.233 1.00 72.75 105 GLN A C 1
ATOM 844 O O . GLN A 1 105 ? 3.283 5.041 -9.207 1.00 72.75 105 GLN A O 1
ATOM 849 N N . SER A 1 106 ? 3.880 5.345 -7.080 1.00 59.47 106 SER A N 1
ATOM 850 C CA . SER A 1 106 ? 3.181 6.623 -6.908 1.00 59.47 106 SER A CA 1
ATOM 851 C C . SER A 1 106 ? 3.978 7.839 -7.395 1.00 59.47 106 SER A C 1
ATOM 853 O O . SER A 1 106 ? 3.449 8.954 -7.400 1.00 59.47 106 SER A O 1
ATOM 855 N N . GLN A 1 107 ? 5.251 7.649 -7.756 1.00 66.56 107 GLN A N 1
ATOM 856 C CA . GLN A 1 107 ? 6.116 8.715 -8.251 1.00 66.56 107 GLN A CA 1
ATOM 857 C C . GLN A 1 107 ? 5.886 8.929 -9.748 1.00 66.56 107 GLN A C 1
ATOM 859 O O . GLN A 1 107 ? 5.463 8.025 -10.463 1.00 66.56 107 GLN A O 1
ATOM 864 N N . ASN A 1 108 ? 6.147 10.146 -10.223 1.00 64.25 108 ASN A N 1
ATOM 865 C CA . ASN A 1 108 ? 6.105 10.473 -11.643 1.00 64.25 108 ASN A CA 1
ATOM 866 C C . ASN A 1 108 ? 7.482 11.011 -12.072 1.00 64.25 108 ASN A C 1
ATOM 868 O O . ASN A 1 108 ? 7.829 12.122 -11.656 1.00 64.25 108 ASN A O 1
ATOM 872 N N . PRO A 1 109 ? 8.266 10.258 -12.868 1.00 71.31 109 PRO A N 1
ATOM 873 C CA . PRO A 1 109 ? 7.941 8.946 -13.444 1.00 71.31 109 PRO A CA 1
ATOM 874 C C . PRO A 1 109 ? 7.941 7.807 -12.399 1.00 71.31 109 PRO A C 1
ATOM 876 O O . PRO A 1 109 ? 8.632 7.925 -11.383 1.00 71.31 109 PRO A O 1
ATOM 879 N N . PRO A 1 110 ? 7.191 6.710 -12.629 1.00 74.38 110 PRO A N 1
ATOM 880 C CA . PRO A 1 110 ? 7.198 5.553 -11.738 1.00 74.38 110 PRO A CA 1
ATOM 881 C C . PRO A 1 110 ? 8.592 4.934 -11.653 1.00 74.38 110 PRO A C 1
ATOM 883 O O . PRO A 1 110 ? 9.303 4.841 -12.657 1.00 74.38 110 PRO A O 1
ATOM 886 N N . LEU A 1 111 ? 8.988 4.499 -10.457 1.00 77.06 111 LEU A N 1
ATOM 887 C CA . LEU A 1 111 ? 10.275 3.838 -10.266 1.00 77.06 111 LEU A CA 1
ATOM 888 C C . LEU A 1 111 ? 10.189 2.372 -10.704 1.00 77.06 111 LEU A C 1
ATOM 890 O O . LEU A 1 111 ? 9.464 1.569 -10.118 1.00 77.06 111 LEU A O 1
ATOM 894 N N . GLU A 1 112 ? 10.961 2.004 -11.724 1.00 74.12 112 GLU A N 1
ATOM 895 C CA . GLU A 1 112 ? 11.067 0.619 -12.180 1.00 74.12 112 GLU A CA 1
ATOM 896 C C . GLU A 1 112 ? 12.057 -0.153 -11.295 1.00 74.12 112 GLU A C 1
ATOM 898 O O . GLU A 1 112 ? 13.254 -0.258 -11.566 1.00 74.12 112 GLU A O 1
ATOM 903 N N . VAL A 1 113 ? 11.549 -0.660 -10.171 1.00 75.44 113 VAL A N 1
ATOM 904 C CA . VAL A 1 113 ? 12.345 -1.443 -9.209 1.00 75.44 113 VAL A CA 1
ATOM 905 C C . VAL A 1 113 ? 12.652 -2.837 -9.750 1.00 75.44 113 VAL A C 1
ATOM 907 O O . VAL A 1 113 ? 13.742 -3.369 -9.547 1.00 75.44 113 VAL A O 1
ATOM 910 N N . PHE A 1 114 ? 11.691 -3.423 -10.460 1.00 76.12 114 PHE A N 1
ATOM 911 C CA . PHE A 1 114 ? 11.763 -4.784 -10.973 1.00 76.12 114 PHE A CA 1
ATOM 912 C C . PHE A 1 114 ? 12.049 -4.757 -12.462 1.00 76.12 114 PHE A C 1
ATOM 914 O O . PHE A 1 114 ? 11.489 -3.928 -13.170 1.00 76.12 114 PHE A O 1
ATOM 921 N N . ASN A 1 115 ? 12.902 -5.664 -12.944 1.00 68.00 115 ASN A N 1
ATOM 922 C CA . ASN A 1 115 ? 13.059 -5.829 -14.383 1.00 68.00 115 ASN A CA 1
ATOM 923 C C . ASN A 1 115 ? 11.733 -6.345 -14.964 1.00 68.00 115 ASN A C 1
ATOM 925 O O . ASN A 1 115 ? 11.350 -7.490 -14.713 1.00 68.00 115 ASN A O 1
ATOM 929 N N . THR A 1 116 ? 11.00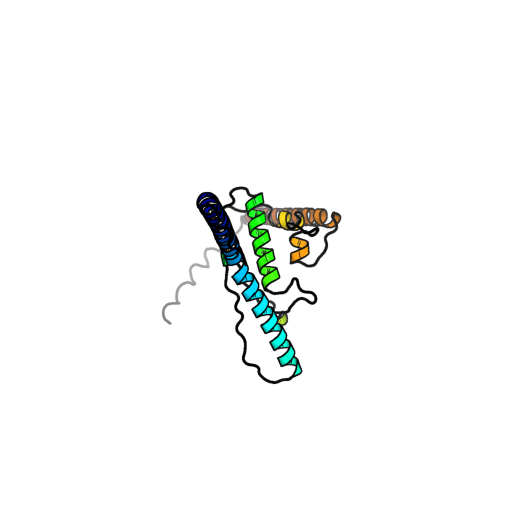3 -5.495 -15.686 1.00 67.56 116 THR A N 1
ATOM 930 C CA . THR A 1 116 ? 9.697 -5.866 -16.247 1.00 67.56 116 THR A CA 1
ATOM 931 C C . THR A 1 116 ? 9.814 -6.810 -17.444 1.00 67.56 116 THR A C 1
ATOM 933 O O . THR A 1 116 ? 8.816 -7.433 -17.814 1.00 67.56 116 THR A O 1
ATOM 936 N N . GLU A 1 117 ? 11.017 -6.989 -18.000 1.00 70.06 117 GLU A N 1
ATOM 937 C CA . GLU A 1 117 ? 11.289 -7.909 -19.111 1.00 70.06 117 GLU A CA 1
ATOM 938 C C . GLU A 1 117 ? 10.907 -9.356 -18.766 1.00 70.06 117 GLU A C 1
ATOM 940 O O . GLU A 1 117 ? 10.217 -10.015 -19.545 1.00 70.06 117 GLU A O 1
ATOM 945 N N . ASP A 1 118 ? 11.249 -9.810 -17.556 1.00 62.75 118 ASP A N 1
ATOM 946 C CA . ASP A 1 118 ? 10.994 -11.184 -17.109 1.00 62.75 118 ASP A CA 1
ATOM 947 C C . ASP A 1 118 ? 9.579 -11.387 -16.546 1.00 62.75 118 ASP A C 1
ATOM 949 O O . ASP A 1 118 ? 9.174 -12.521 -16.293 1.00 62.75 118 ASP A O 1
ATOM 953 N N . ARG A 1 119 ? 8.820 -10.300 -16.328 1.00 61.78 119 ARG A N 1
ATOM 954 C CA . ARG A 1 119 ? 7.422 -10.263 -15.828 1.00 61.78 119 ARG A CA 1
ATOM 955 C C . ARG A 1 119 ? 7.118 -11.082 -14.560 1.00 61.78 119 ARG A C 1
ATOM 957 O O . ARG A 1 119 ? 5.951 -11.247 -14.215 1.00 61.78 119 ARG A O 1
ATOM 964 N N . ASN A 1 120 ? 8.132 -11.561 -13.843 1.00 58.94 120 ASN A N 1
ATOM 965 C CA . ASN A 1 120 ? 7.991 -12.567 -12.784 1.00 58.94 120 ASN A CA 1
ATOM 966 C C . ASN A 1 120 ? 8.375 -12.052 -11.391 1.00 58.94 120 ASN A C 1
ATOM 968 O O . ASN A 1 120 ? 8.860 -12.823 -10.564 1.00 58.94 120 ASN A O 1
ATOM 972 N N . PHE A 1 121 ? 8.174 -10.766 -11.096 1.00 68.62 121 PHE A N 1
ATOM 973 C CA . PHE A 1 121 ? 8.445 -10.258 -9.752 1.00 68.62 121 PHE A CA 1
ATOM 974 C C . PHE A 1 121 ? 7.162 -10.040 -8.948 1.00 68.62 121 PHE A C 1
ATOM 976 O O . PHE A 1 121 ? 6.289 -9.269 -9.342 1.00 68.62 121 PHE A O 1
ATOM 983 N N . CYS A 1 122 ? 7.077 -10.694 -7.788 1.00 75.00 122 CYS A N 1
ATOM 984 C CA . CYS A 1 122 ? 6.041 -10.460 -6.788 1.00 75.00 122 CYS A CA 1
ATOM 985 C C . CYS A 1 122 ? 6.699 -9.993 -5.487 1.00 75.00 122 CYS A C 1
ATOM 987 O O . CYS A 1 122 ? 7.495 -10.719 -4.891 1.00 75.00 122 CYS A O 1
ATOM 989 N N . ALA A 1 123 ? 6.361 -8.782 -5.047 1.00 83.25 123 ALA A N 1
ATOM 990 C CA . ALA A 1 123 ? 6.833 -8.226 -3.788 1.00 83.25 123 ALA A CA 1
ATOM 991 C C . ALA A 1 123 ? 5.818 -8.491 -2.669 1.00 83.25 123 ALA A C 1
ATOM 993 O O . ALA A 1 123 ? 4.650 -8.119 -2.789 1.00 83.25 123 ALA A O 1
ATOM 994 N N . ILE A 1 124 ? 6.253 -9.093 -1.559 1.00 88.25 124 ILE A N 1
ATOM 995 C CA . ILE A 1 124 ? 5.385 -9.334 -0.398 1.00 88.25 124 ILE A CA 1
ATOM 996 C C . ILE A 1 124 ? 5.571 -8.205 0.625 1.00 88.25 124 ILE A C 1
ATOM 998 O O . ILE A 1 124 ? 6.442 -8.274 1.493 1.00 88.25 124 ILE A O 1
AT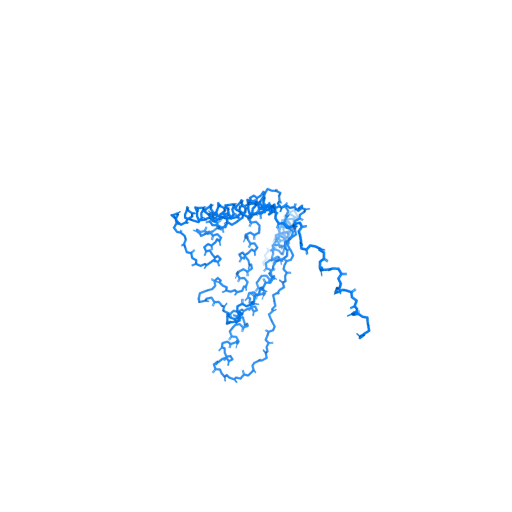OM 1002 N N . CYS A 1 125 ? 4.728 -7.172 0.547 1.00 91.62 125 CYS A N 1
ATOM 1003 C CA . CYS A 1 125 ? 4.776 -6.036 1.478 1.00 91.62 125 CYS A CA 1
ATOM 1004 C C . CYS A 1 125 ? 4.085 -6.313 2.813 1.00 91.62 125 CYS A C 1
ATOM 1006 O O . CYS A 1 125 ? 4.546 -5.868 3.858 1.00 91.62 125 CYS A O 1
ATOM 1008 N N . HIS A 1 126 ? 2.957 -7.027 2.781 1.00 93.31 126 HIS A N 1
ATOM 1009 C CA . HIS A 1 126 ? 2.114 -7.241 3.950 1.00 93.31 126 HIS A CA 1
ATOM 1010 C C . HIS A 1 126 ? 1.743 -8.708 4.105 1.00 93.31 126 HIS A C 1
ATOM 1012 O O . HIS A 1 126 ? 1.409 -9.392 3.136 1.00 93.31 126 HIS A O 1
ATOM 1018 N N . ARG A 1 127 ? 1.715 -9.151 5.358 1.00 94.56 127 ARG A N 1
ATOM 1019 C CA . ARG A 1 127 ? 1.053 -10.377 5.790 1.00 94.56 127 ARG A CA 1
ATOM 1020 C C . ARG A 1 127 ? -0.134 -9.975 6.656 1.00 94.56 127 ARG A C 1
ATOM 1022 O O . ARG A 1 127 ? 0.039 -9.428 7.743 1.00 94.56 127 ARG A O 1
ATOM 1029 N N . LEU A 1 128 ? -1.334 -10.200 6.133 1.00 93.75 128 LEU A N 1
ATOM 1030 C CA . LEU A 1 128 ? -2.582 -9.845 6.801 1.00 93.75 128 LEU A CA 1
ATOM 1031 C C . LEU A 1 128 ? -3.096 -11.046 7.591 1.00 93.75 128 LEU A C 1
ATOM 1033 O O . LEU A 1 128 ? -3.289 -12.123 7.027 1.00 93.75 128 LEU A O 1
ATOM 1037 N N . GLU A 1 129 ? -3.320 -10.854 8.886 1.00 93.81 129 GLU A N 1
ATOM 1038 C CA . GLU A 1 129 ? -3.847 -11.886 9.776 1.00 93.81 129 GLU A CA 1
ATOM 1039 C C . GLU A 1 129 ? -5.288 -11.547 10.156 1.00 93.81 129 GLU A C 1
ATOM 1041 O O . GLU A 1 129 ? -5.583 -10.455 10.642 1.00 93.81 129 GLU A O 1
ATOM 1046 N N . PHE A 1 130 ? -6.196 -12.487 9.899 1.00 92.81 130 PHE A N 1
ATOM 1047 C CA . PHE A 1 130 ? -7.621 -12.356 10.187 1.00 92.81 130 PHE A CA 1
ATOM 1048 C C . PHE A 1 130 ? -7.965 -13.255 11.371 1.00 92.81 130 PHE A C 1
ATOM 1050 O O . PHE A 1 130 ? -7.541 -14.410 11.404 1.00 92.81 130 PHE A O 1
ATOM 1057 N N . LYS A 1 131 ? -8.765 -12.753 12.317 1.00 88.56 131 LYS A N 1
ATOM 1058 C CA . LYS A 1 131 ? -9.215 -13.554 13.469 1.00 88.56 131 LYS A CA 1
ATOM 1059 C C . LYS A 1 131 ? -10.079 -14.745 13.066 1.00 88.56 131 LYS A C 1
ATOM 1061 O O . LYS A 1 131 ? -10.025 -15.791 13.700 1.00 88.56 131 LYS A O 1
ATOM 1066 N N . GLU A 1 132 ? -10.873 -14.572 12.015 1.00 89.44 132 GLU A N 1
ATOM 1067 C CA . GLU A 1 132 ? -11.767 -15.594 11.487 1.00 89.44 132 GLU A CA 1
ATOM 1068 C C . GLU A 1 132 ? -11.500 -15.791 9.996 1.00 89.44 132 GLU A C 1
ATOM 1070 O O . GLU A 1 132 ? -11.314 -14.831 9.241 1.00 89.44 132 GLU A O 1
ATOM 1075 N N . HIS A 1 133 ? -11.507 -17.046 9.549 1.00 85.12 133 HIS A N 1
ATOM 1076 C CA . HIS A 1 133 ? -11.433 -17.365 8.129 1.00 85.12 133 HIS A CA 1
ATOM 1077 C C . HIS A 1 133 ? -12.761 -17.020 7.456 1.00 85.12 133 HIS A C 1
ATOM 1079 O O . HIS A 1 133 ? -13.725 -17.782 7.517 1.00 85.12 133 HIS A O 1
ATOM 1085 N N . LYS A 1 134 ? -12.802 -15.867 6.787 1.00 85.81 134 LYS A N 1
ATOM 1086 C CA . LYS A 1 134 ? -13.971 -15.405 6.039 1.00 85.81 134 LYS A CA 1
ATOM 1087 C C . LYS A 1 134 ? -13.591 -15.028 4.613 1.00 85.81 134 LYS A C 1
ATOM 1089 O O . LYS A 1 134 ? -12.578 -14.380 4.368 1.00 85.81 134 LYS A O 1
ATOM 1094 N N . GLN A 1 135 ? -14.439 -15.404 3.659 1.00 88.44 135 GLN A N 1
ATOM 1095 C CA . GLN A 1 135 ? -14.309 -14.947 2.281 1.00 88.44 135 GLN A CA 1
ATOM 1096 C C . GLN A 1 135 ? -14.832 -13.510 2.155 1.00 88.44 135 GLN A C 1
ATOM 1098 O O . GLN A 1 135 ? -16.017 -13.253 2.366 1.00 88.44 135 GLN A O 1
ATOM 1103 N N . VAL A 1 136 ? -13.967 -12.579 1.751 1.00 88.81 136 VAL A N 1
ATOM 1104 C CA . VAL A 1 136 ? -14.347 -11.182 1.498 1.00 88.81 136 VAL A CA 1
ATOM 1105 C C . VAL A 1 136 ? -14.970 -11.068 0.105 1.00 88.81 136 VAL A C 1
ATOM 1107 O O . VAL A 1 136 ? -14.280 -10.965 -0.911 1.00 88.81 136 VAL A O 1
ATOM 1110 N N . GLN A 1 137 ? -16.299 -11.123 0.035 1.00 92.06 137 GLN A N 1
ATOM 1111 C CA . GLN A 1 137 ? -17.014 -11.014 -1.237 1.00 92.06 137 GLN A CA 1
ATOM 1112 C C . GLN A 1 137 ? -17.039 -9.571 -1.755 1.00 92.06 137 GLN A C 1
ATOM 1114 O O . GLN A 1 137 ? -17.117 -8.613 -0.989 1.00 92.06 137 GLN A O 1
ATOM 1119 N N . GLY A 1 138 ? -16.997 -9.405 -3.080 1.00 93.06 138 GLY A N 1
ATOM 1120 C CA . GLY A 1 138 ? -17.129 -8.089 -3.718 1.00 93.06 138 GLY A CA 1
ATOM 1121 C C . GLY A 1 138 ? -15.923 -7.160 -3.546 1.00 93.06 138 GLY A C 1
ATOM 1122 O O . GLY A 1 138 ? -16.055 -5.964 -3.778 1.00 93.06 138 GLY A O 1
ATOM 1123 N N . PHE A 1 139 ? -14.752 -7.678 -3.164 1.00 94.75 139 PHE A N 1
ATOM 1124 C CA . PHE A 1 139 ? -13.563 -6.846 -2.958 1.00 94.75 139 PHE A CA 1
ATOM 1125 C C . PHE A 1 139 ? -13.104 -6.114 -4.232 1.00 94.75 139 PHE A C 1
ATOM 1127 O O . PHE A 1 139 ? -12.798 -4.931 -4.180 1.00 94.75 139 PHE A O 1
ATOM 1134 N N . ALA A 1 140 ? -13.153 -6.767 -5.398 1.00 91.69 140 ALA A N 1
ATOM 1135 C CA . ALA A 1 140 ? -12.836 -6.109 -6.670 1.00 91.69 140 ALA A CA 1
ATOM 1136 C C . ALA A 1 140 ? -13.760 -4.909 -6.957 1.00 91.69 140 ALA A C 1
ATOM 1138 O O . ALA A 1 140 ? -13.282 -3.840 -7.318 1.00 91.69 140 ALA A O 1
ATOM 1139 N N . GLN A 1 141 ? -15.069 -5.062 -6.722 1.00 92.06 141 GLN A N 1
ATOM 1140 C CA . GLN A 1 141 ? -16.037 -3.974 -6.896 1.00 92.06 141 GLN A CA 1
ATOM 1141 C C . GLN A 1 141 ? -15.769 -2.825 -5.922 1.00 92.06 141 GLN A C 1
ATOM 1143 O O . GLN A 1 141 ? -15.874 -1.658 -6.288 1.00 92.06 141 GLN A O 1
ATOM 1148 N N . PHE A 1 142 ? -15.394 -3.153 -4.685 1.00 94.88 142 PHE A N 1
ATOM 1149 C CA . PHE A 1 142 ? -15.004 -2.163 -3.689 1.00 94.88 142 PHE A CA 1
ATOM 1150 C C . PHE A 1 142 ? -13.814 -1.324 -4.165 1.00 94.88 142 PHE A C 1
ATOM 1152 O O . PHE A 1 142 ? -13.873 -0.103 -4.073 1.00 94.88 142 PHE A O 1
ATOM 1159 N N . LEU A 1 143 ? -12.774 -1.947 -4.732 1.00 94.75 143 LEU A N 1
ATOM 1160 C CA . LEU A 1 143 ? -11.614 -1.209 -5.245 1.00 94.75 143 LEU A CA 1
ATOM 1161 C C . LEU A 1 143 ? -11.991 -0.236 -6.373 1.00 94.75 143 LEU A C 1
ATOM 1163 O O . LEU A 1 143 ? -11.441 0.860 -6.431 1.00 94.75 143 LEU A O 1
ATOM 1167 N N . ILE A 1 144 ? -12.923 -0.634 -7.243 1.00 92.88 144 ILE A N 1
ATOM 1168 C CA . ILE A 1 144 ? -13.386 0.164 -8.390 1.00 92.88 144 ILE A CA 1
ATOM 1169 C C . ILE A 1 144 ? -14.281 1.330 -7.952 1.00 92.88 144 ILE A C 1
ATOM 1171 O O . ILE A 1 144 ? -14.257 2.380 -8.576 1.00 92.88 144 ILE A O 1
ATOM 1175 N N . THR A 1 145 ? -15.089 1.154 -6.905 1.00 93.44 145 THR A N 1
ATOM 1176 C CA . THR A 1 145 ? -16.157 2.113 -6.554 1.00 93.44 145 THR A CA 1
ATOM 1177 C C . THR A 1 145 ? -15.823 3.024 -5.381 1.00 93.44 145 THR A C 1
ATOM 1179 O O . THR A 1 145 ? -16.405 4.100 -5.259 1.00 93.44 145 THR A O 1
ATOM 1182 N N . GLN A 1 146 ? -14.928 2.607 -4.485 1.00 96.25 146 GLN A N 1
ATOM 1183 C CA . GLN A 1 146 ? -14.641 3.360 -3.271 1.00 96.25 146 GLN A CA 1
ATOM 1184 C C . GLN A 1 146 ? -13.436 4.274 -3.452 1.00 96.25 146 GLN A C 1
ATOM 1186 O O . GLN A 1 146 ? -12.356 3.848 -3.866 1.00 96.25 146 GLN A O 1
ATOM 1191 N N . ASN A 1 147 ? -13.625 5.535 -3.070 1.00 95.81 147 ASN A N 1
ATOM 1192 C CA . ASN A 1 147 ? -12.562 6.528 -3.024 1.00 95.81 147 ASN A CA 1
ATOM 1193 C C . ASN A 1 147 ? -11.596 6.250 -1.875 1.00 95.81 147 ASN A C 1
ATOM 1195 O O . ASN A 1 147 ? -11.998 5.880 -0.767 1.00 95.81 147 ASN A O 1
ATOM 1199 N N . MET A 1 148 ? -10.312 6.490 -2.130 1.00 93.69 148 MET A N 1
ATOM 1200 C CA . MET A 1 148 ? -9.298 6.424 -1.088 1.00 93.69 148 MET A CA 1
ATOM 1201 C C . MET A 1 148 ? -9.532 7.523 -0.035 1.00 93.69 148 MET A C 1
ATOM 1203 O O . MET A 1 148 ? -9.908 8.647 -0.384 1.00 93.69 148 MET A O 1
ATOM 1207 N N . PRO A 1 149 ? -9.247 7.264 1.253 1.00 92.94 149 PRO A N 1
ATOM 1208 C CA . PRO A 1 149 ? -9.348 8.278 2.295 1.00 92.94 149 PRO A CA 1
ATOM 1209 C C . PRO A 1 149 ? -8.534 9.534 1.952 1.00 92.94 149 PRO A C 1
ATOM 1211 O O . PRO A 1 149 ? -7.328 9.465 1.722 1.00 92.94 149 PRO A O 1
ATOM 1214 N N . GLY A 1 150 ? -9.202 10.689 1.907 1.00 92.19 150 GLY A N 1
ATOM 1215 C CA . GLY A 1 150 ? -8.565 11.981 1.629 1.00 92.19 150 GLY A CA 1
ATOM 1216 C C . GLY A 1 150 ? -8.186 12.232 0.164 1.00 92.19 150 GLY A C 1
ATOM 1217 O O . GLY A 1 150 ? -7.575 13.262 -0.119 1.00 92.19 150 GLY A O 1
ATOM 1218 N N . LYS A 1 151 ? -8.547 11.345 -0.776 1.00 92.00 151 LYS A N 1
ATOM 1219 C CA . LYS A 1 151 ? -8.318 11.548 -2.216 1.00 92.00 151 LYS A CA 1
ATOM 1220 C C . LYS A 1 151 ? -9.623 11.442 -3.008 1.00 92.00 151 LYS A C 1
ATOM 1222 O O . LYS A 1 151 ? -10.579 10.814 -2.574 1.00 92.00 151 LYS A O 1
ATOM 1227 N N . LYS A 1 152 ? -9.648 12.065 -4.191 1.00 93.62 152 LYS A N 1
ATOM 1228 C CA . LYS A 1 152 ? -10.774 12.013 -5.146 1.00 93.62 152 LYS A CA 1
ATOM 1229 C C . LYS A 1 152 ? -10.640 10.888 -6.184 1.00 93.62 152 LYS A C 1
ATOM 1231 O O . LYS A 1 152 ? -11.319 10.934 -7.197 1.00 93.62 152 LYS A O 1
ATOM 1236 N N . VAL A 1 153 ? -9.726 9.949 -5.955 1.00 93.12 153 VAL A N 1
ATOM 1237 C CA . VAL A 1 153 ? -9.488 8.793 -6.826 1.00 93.12 153 VAL A CA 1
ATOM 1238 C C . VAL A 1 153 ? -9.846 7.522 -6.075 1.00 93.12 153 VAL A C 1
ATOM 1240 O O . VAL A 1 153 ? -9.685 7.447 -4.846 1.00 93.12 153 VAL A O 1
ATOM 1243 N N . THR A 1 154 ? -10.313 6.527 -6.811 1.00 94.94 154 THR A N 1
ATOM 1244 C CA . THR A 1 154 ? -10.619 5.204 -6.272 1.00 94.94 154 THR A CA 1
ATOM 1245 C C . THR A 1 154 ? -9.345 4.410 -6.007 1.00 94.94 154 THR A C 1
ATOM 1247 O O . THR A 1 154 ? -8.258 4.735 -6.498 1.00 94.94 154 THR A O 1
ATOM 1250 N N . TYR A 1 155 ? -9.464 3.347 -5.211 1.00 94.62 155 TYR A N 1
ATOM 1251 C CA . TYR A 1 155 ? -8.341 2.438 -4.982 1.00 94.62 155 TYR A CA 1
ATOM 1252 C C . TYR A 1 155 ? -7.826 1.834 -6.294 1.00 94.62 155 TYR A C 1
ATOM 1254 O O . TYR A 1 155 ? -6.616 1.748 -6.498 1.00 94.62 155 TYR A O 1
ATOM 1262 N N . TYR A 1 156 ? -8.731 1.433 -7.188 1.00 92.62 156 TYR A N 1
ATOM 1263 C CA . TYR A 1 156 ? -8.370 0.837 -8.470 1.00 92.62 156 TYR A CA 1
ATOM 1264 C C . TYR A 1 156 ? -7.641 1.830 -9.376 1.00 92.62 156 TYR A C 1
ATOM 1266 O O . TYR A 1 156 ? -6.612 1.484 -9.955 1.00 92.62 156 TYR A O 1
ATOM 1274 N N . GLU A 1 157 ? -8.139 3.063 -9.488 1.00 91.25 157 GLU A N 1
ATOM 1275 C CA . GLU A 1 157 ? -7.501 4.099 -10.312 1.00 91.25 157 GLU A CA 1
ATOM 1276 C C . GLU A 1 157 ? -6.075 4.384 -9.845 1.00 91.25 157 GLU A C 1
ATOM 1278 O O . GLU A 1 157 ? -5.166 4.511 -10.662 1.00 91.25 157 GLU A O 1
ATOM 1283 N N . TYR A 1 158 ? -5.853 4.417 -8.530 1.00 91.00 158 TYR A N 1
ATOM 1284 C CA . TYR A 1 158 ? -4.518 4.617 -7.976 1.00 91.00 158 TYR A CA 1
ATOM 1285 C C . TYR A 1 158 ? -3.572 3.439 -8.249 1.00 91.00 158 TYR A C 1
ATOM 1287 O O . TYR A 1 158 ? -2.412 3.654 -8.591 1.00 91.00 158 TYR A O 1
ATOM 1295 N N . LEU A 1 159 ? -4.053 2.201 -8.099 1.00 89.88 159 LEU A N 1
ATOM 1296 C CA . LEU A 1 159 ? -3.238 0.995 -8.293 1.00 89.88 159 LEU A CA 1
ATOM 1297 C C . LEU A 1 159 ? -2.940 0.711 -9.770 1.00 89.88 159 LEU A C 1
ATOM 1299 O O . LEU A 1 159 ? -1.882 0.185 -10.093 1.00 89.88 159 LEU A O 1
ATOM 1303 N N . SER A 1 160 ? -3.877 1.026 -10.665 1.00 86.75 160 SER A N 1
ATOM 1304 C CA . SER A 1 160 ? -3.747 0.745 -12.101 1.00 86.75 160 SER A CA 1
ATOM 1305 C C . SER A 1 160 ? -3.186 1.913 -12.909 1.00 86.75 160 SER A C 1
ATOM 1307 O O . SER A 1 160 ? -2.694 1.701 -14.014 1.00 86.75 160 SER A O 1
ATOM 1309 N N . GLY A 1 161 ? -3.298 3.144 -12.400 1.00 84.94 161 GLY A N 1
ATOM 1310 C CA . GLY A 1 161 ? -3.011 4.362 -13.160 1.00 84.94 161 GLY A CA 1
ATOM 1311 C C . GLY A 1 161 ? -4.046 4.682 -14.249 1.00 84.94 161 GLY A C 1
ATOM 1312 O O . GLY A 1 161 ? -3.826 5.599 -15.037 1.00 84.94 161 GLY A O 1
ATOM 1313 N N . ILE A 1 162 ? -5.163 3.948 -14.316 1.00 84.00 162 ILE A N 1
ATOM 1314 C CA . ILE A 1 162 ? -6.225 4.121 -15.318 1.00 84.00 162 ILE A CA 1
ATOM 1315 C C . ILE A 1 162 ? -7.414 4.819 -14.659 1.00 84.00 162 ILE A C 1
ATOM 1317 O O . ILE A 1 162 ? -7.932 4.314 -13.670 1.00 84.00 162 ILE A O 1
ATOM 1321 N N . GLN A 1 163 ? -7.869 5.944 -15.219 1.00 82.00 163 GLN A N 1
ATOM 1322 C CA . GLN A 1 163 ? -9.095 6.627 -14.783 1.00 82.00 163 GLN A CA 1
ATOM 1323 C C . GLN A 1 163 ? -10.330 5.921 -15.348 1.00 82.00 163 GLN A C 1
ATOM 1325 O O . GLN A 1 163 ? -10.358 5.600 -16.539 1.00 82.00 163 GLN A O 1
ATOM 1330 N N . PHE A 1 164 ? -11.344 5.689 -14.512 1.00 77.00 164 PHE A N 1
ATOM 1331 C CA . PHE A 1 164 ? -12.598 5.071 -14.951 1.00 77.00 164 PHE A CA 1
ATOM 1332 C C . PHE A 1 164 ? -13.668 6.135 -15.139 1.00 77.00 164 PHE A C 1
ATOM 1334 O O . PHE A 1 164 ? -13.957 6.917 -14.239 1.00 77.00 164 PHE A O 1
ATOM 1341 N N . ASP A 1 165 ? -14.302 6.117 -16.308 1.00 77.06 165 ASP A N 1
ATOM 1342 C CA . ASP A 1 165 ? -15.610 6.742 -16.468 1.00 77.06 165 ASP A CA 1
ATOM 1343 C C . ASP A 1 165 ? -16.679 5.797 -15.888 1.00 77.06 165 ASP A C 1
ATOM 1345 O O . ASP A 1 165 ? -16.564 4.570 -15.986 1.00 77.06 165 ASP A O 1
ATOM 1349 N N . GLU A 1 166 ? -17.735 6.356 -15.303 1.00 71.31 166 GLU A N 1
ATOM 1350 C CA . GLU A 1 166 ? -18.851 5.642 -14.668 1.00 71.31 166 GLU A CA 1
ATOM 1351 C C . GLU A 1 166 ? -19.477 4.604 -15.624 1.00 71.31 166 GLU A C 1
ATOM 1353 O O . GLU A 1 166 ? -19.866 3.502 -15.227 1.00 71.31 166 GLU A O 1
ATOM 1358 N N . ASN A 1 167 ? -19.433 4.894 -16.928 1.00 74.19 167 ASN A N 1
ATOM 1359 C CA . ASN A 1 167 ? -19.868 4.010 -18.010 1.00 74.19 167 ASN A CA 1
ATOM 1360 C C . ASN A 1 167 ? -19.080 2.685 -18.114 1.00 74.19 167 ASN A C 1
ATOM 1362 O O . ASN A 1 167 ? -19.616 1.683 -18.596 1.00 74.19 167 ASN A O 1
ATOM 1366 N N . MET A 1 168 ? -17.818 2.641 -17.673 1.00 71.62 168 MET A N 1
ATOM 1367 C CA . MET A 1 168 ? -16.964 1.447 -17.770 1.00 71.62 168 MET A CA 1
ATOM 1368 C C . MET A 1 168 ? -17.274 0.404 -16.690 1.00 71.62 168 MET A C 1
ATOM 1370 O O . MET A 1 168 ? -17.109 -0.796 -16.926 1.00 71.62 168 MET A O 1
ATOM 1374 N N . VAL A 1 169 ? -17.777 0.828 -15.526 1.00 74.81 169 VAL A N 1
ATOM 1375 C CA . VAL A 1 169 ? -18.125 -0.084 -14.422 1.00 74.81 169 VAL A CA 1
ATOM 1376 C C . VAL A 1 169 ? -19.261 -1.019 -14.842 1.00 74.81 169 VAL A C 1
ATOM 1378 O O . VAL A 1 169 ? -19.157 -2.239 -14.689 1.00 74.81 169 VAL A O 1
ATOM 1381 N N . GLY A 1 170 ? -20.298 -0.470 -15.483 1.00 76.06 170 GLY A N 1
ATOM 1382 C CA . GLY A 1 170 ? -21.410 -1.262 -16.016 1.00 76.06 170 GLY A CA 1
ATOM 1383 C C . GLY A 1 170 ? -20.975 -2.261 -17.096 1.00 76.06 170 GLY A C 1
ATOM 1384 O O . GLY A 1 170 ? -21.521 -3.361 -17.192 1.00 76.06 170 GLY A O 1
ATOM 1385 N N . GLN A 1 171 ? -19.953 -1.935 -17.895 1.00 76.81 171 GLN A N 1
ATOM 1386 C CA . GLN A 1 171 ? -19.417 -2.868 -18.893 1.00 76.81 171 GLN A CA 1
ATOM 1387 C C . GLN A 1 171 ? -18.703 -4.059 -18.246 1.00 76.81 171 GLN A C 1
ATOM 1389 O O . GLN A 1 171 ? -18.870 -5.191 -18.708 1.00 76.81 171 GLN A O 1
ATOM 1394 N N . TYR A 1 172 ? -17.958 -3.834 -17.160 1.00 77.44 172 TYR A N 1
ATOM 1395 C CA . TYR A 1 172 ? -17.257 -4.902 -16.448 1.00 77.44 172 TYR A CA 1
ATOM 1396 C C . TYR A 1 172 ? -18.225 -5.899 -15.794 1.00 77.44 172 TYR A C 1
ATOM 1398 O O . TYR A 1 172 ? -18.051 -7.115 -15.927 1.00 77.44 172 TYR A O 1
ATOM 1406 N N . GLU A 1 173 ? -19.286 -5.413 -15.144 1.00 76.56 173 GLU A N 1
ATOM 1407 C CA . GLU A 1 173 ? -20.310 -6.277 -14.536 1.00 76.56 173 GLU A CA 1
ATOM 1408 C C . GLU A 1 173 ? -21.048 -7.120 -15.585 1.00 76.56 173 GLU A C 1
ATOM 1410 O O . GLU A 1 173 ? -21.244 -8.330 -15.407 1.00 76.56 173 GLU A O 1
ATOM 1415 N N . ASN A 1 174 ? -21.373 -6.512 -16.728 1.00 77.56 174 ASN A N 1
ATOM 1416 C CA . ASN A 1 174 ? -21.977 -7.210 -17.859 1.00 77.56 174 ASN A CA 1
ATOM 1417 C C . ASN A 1 174 ? -21.039 -8.276 -18.444 1.00 77.56 174 ASN A C 1
ATOM 1419 O O . ASN A 1 174 ? -21.460 -9.412 -18.678 1.00 77.56 174 ASN A O 1
ATOM 1423 N N . ALA A 1 175 ? -19.757 -7.951 -18.642 1.00 79.44 175 ALA A N 1
ATOM 1424 C CA . ALA A 1 175 ? -18.761 -8.897 -19.145 1.00 79.44 175 ALA A CA 1
ATOM 1425 C C . ALA A 1 175 ? -18.577 -10.088 -18.193 1.00 79.44 175 ALA A C 1
ATOM 1427 O O . ALA A 1 175 ? -18.572 -11.243 -18.627 1.00 79.44 175 ALA A O 1
ATOM 1428 N N . ARG A 1 176 ? -18.505 -9.828 -16.883 1.00 79.50 176 ARG A N 1
ATOM 1429 C CA . ARG A 1 176 ? -18.400 -10.873 -15.858 1.00 79.50 176 ARG A CA 1
ATOM 1430 C C . ARG A 1 176 ? -19.618 -11.797 -15.855 1.00 79.50 176 ARG A C 1
ATOM 1432 O O . ARG A 1 176 ? -19.458 -13.010 -15.702 1.00 79.50 176 ARG A O 1
ATOM 1439 N N . THR A 1 177 ? -20.814 -11.244 -16.046 1.00 82.25 177 THR A N 1
ATOM 1440 C CA . THR A 1 177 ? -22.058 -12.023 -16.126 1.00 82.25 177 THR A CA 1
ATOM 1441 C C . THR A 1 177 ? -22.053 -12.937 -17.350 1.00 82.25 177 THR A C 1
ATOM 1443 O O . THR A 1 177 ? -22.277 -14.138 -17.203 1.00 82.25 177 THR A O 1
ATOM 1446 N N . ARG A 1 178 ? -21.657 -12.423 -18.523 1.00 84.62 178 ARG A N 1
ATOM 1447 C CA . ARG A 1 178 ? -21.534 -13.223 -19.757 1.00 84.62 178 ARG A CA 1
ATOM 1448 C C . ARG A 1 178 ? -20.538 -14.375 -19.620 1.00 84.62 178 ARG A C 1
ATOM 1450 O O . ARG A 1 178 ? -20.866 -15.509 -19.952 1.00 84.62 178 ARG A O 1
ATOM 1457 N N . ILE A 1 179 ? -19.351 -14.120 -19.060 1.00 84.62 179 ILE A N 1
ATOM 1458 C CA . ILE A 1 179 ? -18.343 -15.172 -18.829 1.00 84.62 179 ILE A CA 1
ATOM 1459 C C . ILE A 1 179 ? -18.896 -16.259 -17.899 1.00 84.62 179 ILE A C 1
ATOM 1461 O O . ILE A 1 179 ? -18.668 -17.451 -18.116 1.00 84.62 179 ILE A O 1
ATOM 1465 N N . ARG A 1 180 ? -19.639 -15.868 -16.857 1.00 85.62 180 ARG A N 1
ATOM 1466 C CA . ARG A 1 180 ? -20.249 -16.814 -15.917 1.00 85.62 180 ARG A CA 1
ATOM 1467 C C . ARG A 1 180 ? -21.305 -17.690 -16.594 1.00 85.62 180 ARG A C 1
ATOM 1469 O O . ARG A 1 180 ? -21.307 -18.900 -16.367 1.00 85.62 180 ARG A O 1
ATOM 1476 N N . GLU A 1 181 ? -22.170 -17.102 -17.414 1.00 88.88 181 GLU A N 1
ATOM 1477 C CA . GLU A 1 181 ? -23.180 -17.833 -18.189 1.00 88.88 181 GLU A CA 1
ATOM 1478 C C . GLU A 1 181 ? -22.540 -18.795 -19.196 1.00 88.88 181 GLU A C 1
ATOM 1480 O O . GLU A 1 181 ? -22.947 -19.956 -19.283 1.00 88.88 181 GLU A O 1
ATOM 1485 N N . ASP A 1 182 ? -21.484 -18.363 -19.885 1.00 90.06 182 ASP A N 1
ATOM 1486 C CA . ASP A 1 182 ? -20.741 -19.202 -20.827 1.00 90.06 182 ASP A CA 1
ATOM 1487 C C . ASP A 1 182 ? -20.075 -20.396 -20.134 1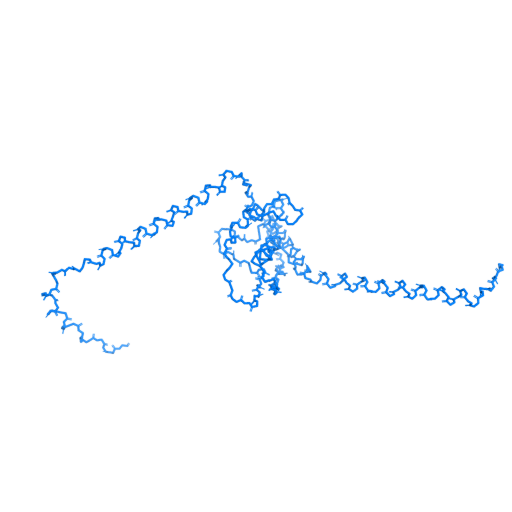.00 90.06 182 ASP A C 1
ATOM 1489 O O . ASP A 1 182 ? -20.155 -21.530 -20.620 1.00 90.06 182 ASP A O 1
ATOM 1493 N N . LEU A 1 183 ? -19.450 -20.181 -18.972 1.00 89.19 183 LEU A N 1
ATOM 1494 C CA . LEU A 1 183 ? -18.870 -21.264 -18.172 1.00 89.19 183 LEU A CA 1
ATOM 1495 C C . LEU A 1 183 ? -19.942 -22.250 -17.692 1.00 89.19 183 LEU A C 1
ATOM 1497 O O . LEU A 1 183 ? -19.720 -23.465 -17.728 1.00 89.19 183 LEU A O 1
ATOM 1501 N N . TYR A 1 184 ? -21.114 -21.752 -17.289 1.00 89.19 184 TYR A N 1
ATOM 1502 C CA . TYR A 1 184 ? -22.241 -22.595 -16.895 1.00 89.19 184 TYR A CA 1
ATOM 1503 C C . TYR A 1 184 ? -22.764 -23.431 -18.073 1.00 89.19 184 TYR A C 1
ATOM 1505 O O . TYR A 1 184 ? -22.907 -24.651 -17.952 1.00 89.19 184 TYR A O 1
ATOM 1513 N N . ARG A 1 185 ? -22.946 -22.811 -19.245 1.00 88.50 185 ARG A N 1
ATOM 1514 C CA . ARG A 1 185 ? -23.376 -23.489 -20.477 1.00 88.50 185 ARG A CA 1
ATOM 1515 C C . ARG A 1 185 ? -22.379 -24.569 -20.907 1.00 88.50 185 ARG A C 1
ATOM 1517 O O . ARG A 1 185 ? -22.782 -25.682 -21.242 1.00 88.50 185 ARG A O 1
ATOM 1524 N N . ARG A 1 186 ? -21.070 -24.294 -20.825 1.00 88.25 186 ARG A N 1
ATOM 1525 C CA . ARG A 1 186 ? -20.013 -25.289 -21.103 1.00 88.25 186 ARG A CA 1
ATOM 1526 C C . ARG A 1 186 ? -20.057 -26.475 -20.137 1.00 88.25 186 ARG A C 1
ATOM 1528 O O . ARG A 1 186 ? -19.848 -27.607 -20.570 1.00 88.25 186 ARG A O 1
ATOM 1535 N N . ARG A 1 187 ? -20.335 -26.243 -18.849 1.00 88.75 187 ARG A N 1
ATOM 1536 C CA . ARG A 1 187 ? -20.461 -27.316 -17.847 1.00 88.75 187 ARG A CA 1
ATOM 1537 C C . ARG A 1 187 ? -21.689 -28.197 -18.108 1.00 88.75 187 ARG A C 1
ATOM 1539 O O . ARG A 1 187 ? -21.551 -29.416 -18.089 1.00 88.75 187 ARG A O 1
ATOM 1546 N N . MET A 1 188 ? -22.840 -27.596 -18.417 1.00 83.12 188 MET A N 1
ATOM 1547 C CA . MET A 1 188 ? -24.080 -28.314 -18.761 1.00 83.12 188 MET A CA 1
ATOM 1548 C C . MET A 1 188 ? -23.920 -29.175 -20.021 1.00 83.12 188 MET A C 1
ATOM 1550 O O . MET A 1 188 ? -24.246 -30.361 -20.002 1.00 83.12 188 MET A O 1
ATOM 1554 N N . ASN A 1 189 ? -23.325 -28.626 -21.086 1.00 82.88 189 ASN A N 1
ATOM 1555 C CA . ASN A 1 189 ? -23.068 -29.387 -22.313 1.00 82.88 189 ASN A CA 1
ATOM 1556 C C . ASN A 1 189 ? -22.127 -30.577 -22.073 1.00 82.88 189 ASN A C 1
ATOM 1558 O O . ASN A 1 189 ? -22.315 -31.638 -22.663 1.00 82.88 189 ASN A O 1
ATOM 1562 N N . ARG A 1 190 ? -21.142 -30.435 -21.175 1.00 81.44 190 ARG A N 1
ATOM 1563 C CA . ARG A 1 190 ? -20.232 -31.532 -20.815 1.00 81.44 190 ARG A CA 1
ATOM 1564 C C . ARG A 1 190 ? -20.947 -32.645 -20.038 1.00 81.44 190 ARG A C 1
ATOM 1566 O O . ARG A 1 190 ? -20.668 -33.811 -20.283 1.00 81.44 190 ARG A O 1
ATOM 1573 N N . GLN A 1 191 ? -21.890 -32.308 -19.156 1.00 77.19 191 GLN A N 1
ATOM 1574 C CA . GLN A 1 191 ? -22.707 -33.303 -18.447 1.00 77.19 191 GLN A CA 1
ATOM 1575 C C . GLN A 1 191 ? -23.670 -34.039 -19.385 1.00 77.19 191 GLN A C 1
ATOM 1577 O O . GLN A 1 191 ? -23.793 -35.253 -19.284 1.00 77.19 191 GLN A O 1
ATOM 1582 N N . HIS A 1 192 ? -24.277 -33.344 -20.351 1.00 72.56 192 HIS A N 1
ATOM 1583 C CA . HIS A 1 192 ? -25.082 -33.990 -21.397 1.00 72.56 192 HIS A CA 1
ATOM 1584 C C . HIS A 1 192 ? -24.264 -34.946 -22.277 1.00 72.56 192 HIS A C 1
ATOM 1586 O O . HIS A 1 192 ? -24.793 -35.951 -22.743 1.00 72.56 192 HIS A O 1
ATOM 1592 N N . PHE A 1 193 ? -22.976 -34.657 -22.486 1.00 62.53 193 PHE A N 1
ATOM 1593 C CA . PHE A 1 193 ? -22.082 -35.544 -23.229 1.00 62.53 193 PHE A CA 1
ATOM 1594 C C . PHE A 1 193 ? -21.687 -36.793 -22.425 1.00 62.53 193 PHE A C 1
ATOM 1596 O O . PHE A 1 193 ? -21.524 -37.853 -23.011 1.00 62.53 193 PHE A O 1
ATOM 1603 N N . MET A 1 194 ? -21.584 -36.693 -21.093 1.00 62.00 194 MET A N 1
ATOM 1604 C CA . MET A 1 194 ? -21.319 -37.849 -20.220 1.00 62.00 194 MET A CA 1
ATOM 1605 C C . MET A 1 194 ? -22.565 -38.696 -19.914 1.00 62.00 194 MET A C 1
ATOM 1607 O O . MET A 1 194 ? -22.418 -39.844 -19.524 1.00 62.00 194 MET A O 1
ATOM 1611 N N . ALA A 1 195 ? -23.776 -38.158 -20.096 1.00 59.72 195 ALA A N 1
ATOM 1612 C CA . ALA A 1 195 ? -25.032 -38.902 -19.924 1.00 59.72 195 ALA A CA 1
ATOM 1613 C C . ALA A 1 195 ? -25.441 -39.724 -21.163 1.00 59.72 195 ALA A C 1
ATOM 1615 O O . ALA A 1 195 ? -26.415 -40.469 -21.108 1.00 59.72 195 ALA A O 1
ATOM 1616 N N . ARG A 1 196 ? -24.711 -39.606 -22.281 1.00 54.06 196 ARG A N 1
ATOM 1617 C CA . ARG A 1 196 ? -24.769 -40.594 -23.363 1.00 54.06 196 ARG A CA 1
ATOM 1618 C C . ARG A 1 196 ? -23.711 -41.651 -23.088 1.00 54.06 196 ARG A C 1
ATOM 1620 O O . ARG A 1 196 ? -22.615 -41.591 -23.640 1.00 54.06 196 ARG A O 1
ATOM 1627 N N . GLU A 1 197 ? -24.039 -42.597 -22.216 1.00 50.44 197 GLU A N 1
ATOM 1628 C CA . GLU A 1 197 ? -23.365 -43.891 -22.262 1.00 50.44 197 GLU A CA 1
ATOM 1629 C C . GLU A 1 197 ? -23.558 -44.473 -23.672 1.00 50.44 197 GLU A C 1
ATOM 1631 O O . GLU A 1 197 ? -24.680 -44.467 -24.190 1.00 50.44 197 GLU A O 1
ATOM 1636 N N . PRO A 1 198 ? -22.492 -44.929 -24.347 1.00 50.44 198 PRO A N 1
ATOM 1637 C CA . PRO A 1 198 ? -22.658 -45.708 -25.557 1.00 50.44 198 PRO A CA 1
ATOM 1638 C C . PRO A 1 198 ? -23.254 -47.066 -25.167 1.00 50.44 198 PRO A C 1
ATOM 1640 O O . PRO A 1 198 ? -22.568 -47.889 -24.564 1.00 50.44 198 PRO A O 1
ATOM 1643 N N . GLU A 1 199 ? -24.501 -47.334 -25.559 1.00 56.72 199 GLU A N 1
ATOM 1644 C CA . GLU A 1 199 ? -25.135 -48.669 -25.538 1.00 56.72 199 GLU A CA 1
ATOM 1645 C C . GLU A 1 199 ? -24.463 -49.655 -26.530 1.00 56.72 199 GLU A C 1
ATOM 1647 O O . GLU A 1 199 ? -25.121 -50.432 -27.213 1.00 56.72 199 GLU A O 1
ATOM 1652 N N . GLY A 1 200 ? -23.134 -49.619 -26.667 1.00 53.31 200 GLY A N 1
ATOM 1653 C CA . GLY A 1 200 ? -22.419 -50.307 -27.743 1.00 53.31 200 GLY A CA 1
ATOM 1654 C C . GLY A 1 200 ? -20.965 -50.656 -27.445 1.00 53.31 200 GLY A C 1
ATOM 1655 O O . GLY A 1 200 ? -20.161 -50.705 -28.366 1.00 53.31 200 GLY A O 1
ATOM 1656 N N . LEU A 1 201 ? -20.604 -50.886 -26.181 1.00 47.25 201 LEU A N 1
ATOM 1657 C CA . LEU A 1 201 ? -19.262 -51.346 -25.798 1.00 47.25 201 LEU A CA 1
ATOM 1658 C C . LEU A 1 201 ? -19.349 -52.514 -24.806 1.00 47.25 201 LEU A C 1
ATOM 1660 O O . LEU A 1 201 ? -18.797 -52.477 -23.712 1.00 47.25 201 LEU A O 1
ATOM 1664 N N . GLN A 1 202 ? -20.068 -53.568 -25.204 1.00 51.19 202 GLN A N 1
ATOM 1665 C CA . GLN A 1 202 ? -20.088 -54.851 -24.491 1.00 51.19 202 GLN A CA 1
ATOM 1666 C C . GLN A 1 202 ? -19.285 -55.958 -25.204 1.00 51.19 202 GLN A C 1
ATOM 1668 O O . GLN A 1 202 ? -19.287 -57.091 -24.738 1.00 51.19 202 GLN A O 1
ATOM 1673 N N . GLU A 1 203 ? -18.549 -55.650 -26.282 1.00 51.91 203 GLU A N 1
ATOM 1674 C CA . GLU A 1 203 ? -17.833 -56.672 -27.075 1.00 51.91 203 GLU A CA 1
ATOM 1675 C C . GLU A 1 203 ? -16.300 -56.523 -27.143 1.00 51.91 203 GLU A C 1
ATOM 1677 O O . GLU A 1 203 ? -15.637 -57.375 -27.724 1.00 51.91 203 GLU A O 1
ATOM 1682 N N . GLU A 1 204 ? -15.697 -55.520 -26.491 1.00 47.28 204 GLU A N 1
ATOM 1683 C CA . GLU A 1 204 ? -14.236 -55.296 -26.572 1.00 47.28 204 GLU A CA 1
ATOM 1684 C C . GLU A 1 204 ? -13.474 -55.410 -25.238 1.00 47.28 204 GLU A C 1
ATOM 1686 O O . GLU A 1 204 ? -12.279 -55.134 -25.173 1.00 47.28 204 GLU A O 1
ATOM 1691 N N . GLN A 1 205 ? -14.111 -55.888 -24.159 1.00 44.69 205 GLN A N 1
ATOM 1692 C CA . GLN A 1 205 ? -13.399 -56.185 -22.901 1.00 44.69 205 GLN A CA 1
ATOM 1693 C C . GLN A 1 205 ? -12.791 -57.597 -22.832 1.00 44.69 205 GLN A C 1
ATOM 1695 O O . GLN A 1 205 ? -12.132 -57.927 -21.850 1.00 44.69 205 GLN A O 1
ATOM 1700 N N . SER A 1 206 ? -12.918 -58.418 -23.882 1.00 47.09 206 SER A N 1
ATOM 1701 C CA . SER A 1 206 ? -12.321 -59.766 -23.907 1.00 47.09 206 SER A CA 1
ATOM 1702 C C . SER A 1 206 ? -10.892 -59.829 -24.476 1.00 47.09 206 SER A C 1
ATOM 1704 O O . SER A 1 206 ? -10.316 -60.915 -24.507 1.00 47.09 206 SER A O 1
ATOM 1706 N N . GLN A 1 207 ? -10.293 -58.715 -24.920 1.00 47.19 207 GLN A N 1
ATOM 1707 C CA . GLN A 1 207 ? -8.936 -58.727 -25.506 1.00 47.19 207 GLN A CA 1
ATOM 1708 C C . GLN A 1 207 ? -7.873 -57.953 -24.712 1.00 47.19 207 GLN A C 1
ATOM 1710 O O . GLN A 1 207 ? -6.689 -58.072 -25.014 1.00 47.19 207 GLN A O 1
ATOM 1715 N N . PHE A 1 208 ? -8.241 -57.239 -23.643 1.00 38.84 208 PHE A N 1
ATOM 1716 C CA . PHE A 1 208 ? -7.295 -56.413 -22.875 1.00 38.84 208 PHE A CA 1
ATOM 1717 C C . PHE A 1 208 ? -6.848 -57.010 -21.526 1.00 38.84 208 PHE A C 1
ATOM 1719 O O . PHE A 1 208 ? -6.258 -56.314 -20.704 1.00 38.84 208 PHE A O 1
ATOM 1726 N N . THR A 1 209 ? -7.063 -58.312 -21.303 1.00 43.31 209 THR A N 1
ATOM 1727 C CA . THR A 1 209 ? -6.571 -59.053 -20.116 1.00 43.31 209 THR A CA 1
ATOM 1728 C C . THR A 1 209 ? -5.349 -59.937 -20.419 1.00 43.31 209 THR A C 1
ATOM 1730 O O . THR A 1 209 ? -5.071 -60.883 -19.691 1.00 43.31 209 THR A O 1
ATOM 1733 N N . LEU A 1 210 ? -4.590 -59.645 -21.483 1.00 43.78 210 LEU A N 1
ATOM 1734 C CA . LEU A 1 210 ? -3.395 -60.422 -21.863 1.00 43.78 210 LEU A CA 1
ATOM 1735 C C . LEU A 1 210 ? -2.101 -59.602 -22.012 1.00 43.78 210 LEU A C 1
ATOM 1737 O O . LEU A 1 210 ? -1.104 -60.125 -22.495 1.00 43.78 210 LEU A O 1
ATOM 1741 N N . ALA A 1 211 ? -2.073 -58.348 -21.551 1.00 44.69 211 ALA A N 1
ATOM 1742 C CA . ALA A 1 211 ? -0.899 -57.475 -21.683 1.00 44.69 211 ALA A CA 1
ATOM 1743 C C . ALA A 1 211 ? -0.456 -56.798 -20.369 1.00 44.69 211 ALA A C 1
ATOM 1745 O O . ALA A 1 211 ? 0.045 -55.679 -20.383 1.00 44.69 211 ALA A O 1
ATOM 1746 N N . LEU A 1 212 ? -0.622 -57.472 -19.226 1.00 40.31 212 LEU A N 1
ATOM 1747 C CA . LEU A 1 212 ? 0.009 -57.078 -17.956 1.00 40.31 212 LEU A CA 1
ATOM 1748 C C . LEU A 1 212 ? 0.733 -58.272 -17.322 1.00 40.31 212 LEU A C 1
ATOM 1750 O O . LEU A 1 212 ? 0.420 -58.730 -16.228 1.00 40.31 212 LEU A O 1
ATOM 1754 N N . GLY A 1 213 ? 1.726 -58.775 -18.044 1.00 46.62 213 GLY A N 1
ATOM 1755 C CA . GLY A 1 213 ? 2.853 -59.511 -17.487 1.00 46.62 213 GLY A CA 1
ATOM 1756 C C . GLY A 1 213 ? 4.112 -58.927 -18.117 1.00 46.62 213 GLY A C 1
ATOM 1757 O O . GLY A 1 213 ? 4.103 -58.683 -19.316 1.00 46.62 213 GLY A O 1
ATOM 1758 N N . TYR A 1 214 ? 5.158 -58.708 -17.319 1.00 48.56 214 TYR A N 1
ATOM 1759 C CA . TYR A 1 214 ? 6.452 -58.091 -17.666 1.00 48.56 214 TYR A CA 1
ATOM 1760 C C . TYR A 1 214 ? 6.570 -56.572 -17.479 1.00 48.56 214 TYR A C 1
ATOM 1762 O O . TYR A 1 214 ? 6.722 -55.810 -18.424 1.00 48.56 214 TYR A O 1
ATOM 1770 N N . ALA A 1 215 ? 6.638 -56.155 -16.214 1.00 42.38 215 ALA A N 1
ATOM 1771 C CA . ALA A 1 215 ? 7.540 -55.081 -15.792 1.00 42.38 215 ALA A CA 1
ATOM 1772 C C . ALA A 1 215 ? 7.908 -55.299 -14.315 1.00 42.38 215 ALA A C 1
ATOM 1774 O O . ALA A 1 215 ? 7.416 -54.640 -13.405 1.00 42.38 215 ALA A O 1
ATOM 1775 N N . SER A 1 216 ? 8.729 -56.322 -14.094 1.00 45.19 216 SER A N 1
ATOM 1776 C CA . SER A 1 216 ? 9.464 -56.579 -12.860 1.00 45.19 216 SER A CA 1
ATOM 1777 C C . SER A 1 216 ? 10.937 -56.604 -13.258 1.00 45.19 216 SER A C 1
ATOM 1779 O O . SER A 1 216 ? 11.284 -57.349 -14.173 1.00 45.19 216 SER A O 1
ATOM 1781 N N . GLN A 1 217 ? 11.749 -55.820 -12.543 1.00 48.41 217 GLN A N 1
ATOM 1782 C CA . GLN A 1 217 ? 13.213 -55.669 -12.611 1.00 48.41 217 GLN A CA 1
ATOM 1783 C C . GLN A 1 217 ? 13.740 -54.520 -13.486 1.00 48.41 217 GLN A C 1
ATOM 1785 O O . GLN A 1 217 ? 13.586 -54.507 -14.706 1.00 48.41 217 GLN A O 1
ATOM 1790 N N . GLY A 1 218 ? 14.398 -53.580 -12.801 1.00 50.12 218 GLY A N 1
ATOM 1791 C CA . GLY A 1 218 ? 15.095 -52.404 -13.315 1.00 50.12 218 GLY A CA 1
ATOM 1792 C C . GLY A 1 218 ? 15.300 -51.398 -12.198 1.00 50.12 218 GLY A C 1
ATOM 1793 O O . GLY A 1 218 ? 14.508 -50.436 -12.158 1.00 50.12 218 GLY A O 1
#

Sequence (218 aa):
MNTKGLSTEKVIVAVVIIMAFLGIGLYAQTQLLTKTNDQLPVIVCKNSVIHFVTQREIWRKVGQELEYTDLKCFTINREIKAYKDEEIKREVANALIECWDMYGQSQNPPLEVFNTEDRNFCAICHRLEFKEHKQVQGFAQFLITQNMPGKKVTYYEYLSGIQFDENMVGQYENARTRIREDLYRRRMNRQHFMAREPEGLQEEQSQFTLALGYASQG

pLDDT: mean 80.82, std 15.45, range [38.84, 97.69]

Foldseek 3Di:
DDPPPDDPVVVVVVVVVVVVVVVVVVVVVVVVVVVVPQCVLLVLQQVLLVVQLVVVVVCVVPVDDDDHRDRSQDAAEEEDPDDDLLSVLLVVLVQLLSVCVSNQCQPVVRRCSDDCVVVDDDDRRYDYHYPDDDDNPCSVVQQCPDDRVPDPAGSCCSNPVDDDDPVVSVVVVVVVVVVVVVVVVVVVVVVVVVVPDPPPPPPPPPPPPPPPDDDDDD

Radius of gyration: 32.16 Å; chains: 1; bounding box: 56×105×77 Å

Secondary structure (DSSP, 8-state):
-------HHHHHHHHHHHHHHHHHHHHHHHHHHHHHHHHHHHHHHHHHHHHHHHHHHHHHHH---PPPPP---PPEEEEE---SHHHHHHHHHHHHHHHHHHTTTTSSSPP--S-GGG-------EEEEESS----TTHHHHHHHPBPTTSSSBHHHHHH--PPPHHHHHHHHHHHHHHHHHHHHHHHHHHHHHT---TT-SSSTTSSSSS-------